Protein AF-A0A2G2A3N2-F1 (afdb_monomer_lite)

Sequence (290 aa):
MRPRIGQYKDGQEPGGLDLDARTGHLALGVRAFERTLEIAVDPEAGPTTSGISCMLSFAYLLEHGADDAGQVDWMPEPGEKSRAAGEILKRFKYGWVNVGVEEATAFVGGTRATRNAVVGFAFENRDTAKPELRDYVDGLLTEHWLDTAMDMYLKVFDRSFAHDLDREMYHDSTHPFQQMISYEAGKGFLRLAARLEYPDVDRDEIDRVNDAMLQLETKDWGGGYITPIIFSLNKPASLESLLAPEITVSFDLDGTGRDQAWPWVSPETAILVWDPEESGEITSGRQLFG

Foldseek 3Di:
DDDDPDDDPPPPDPPDPDLCRVLAVLLVLLVVLVVCLVVQADVPVGHDPVSLVSLLVNLVSLLVCLLVQLVHPDAPQLPDADPVLVVLQVVLVVCQVPHADVVNVVSCPQDPNSLSSHLVVLNVCLVVGDPRCNVVNSVSRSVNSLVSSLVSLLVSLVRFLVVLLPQLAAQDAPQRLCPGSNLSSLCSNLVSCVVSVRPPDDVVSNVVSVVSNVSSVPDCRDQHDLDWDKDFQPDDDDPVQQFDQVDWDFAQLSFPLGTDIGGGTDPRMDTAFADPPPPPDDRHNVRGHD

Radius of gyration: 26.92 Å; chains: 1; bounding box: 67×42×75 Å

Structure (mmCIF, N/CA/C/O backbone):
data_AF-A0A2G2A3N2-F1
#
_entry.id   AF-A0A2G2A3N2-F1
#
loop_
_atom_site.group_PDB
_atom_site.id
_atom_site.type_symbol
_atom_site.label_atom_id
_atom_site.label_alt_id
_atom_site.label_comp_id
_atom_site.label_asym_id
_atom_site.label_entity_id
_atom_site.label_seq_id
_atom_site.pdbx_PDB_ins_code
_atom_site.Cartn_x
_atom_site.Cartn_y
_atom_site.Cartn_z
_atom_site.occupancy
_atom_site.B_iso_or_equiv
_atom_site.auth_seq_id
_atom_site.auth_comp_id
_atom_site.auth_asym_id
_atom_site.auth_atom_id
_atom_site.pdbx_PDB_model_num
ATOM 1 N N . MET A 1 1 ? 27.755 26.247 6.401 1.00 43.16 1 MET A N 1
ATOM 2 C CA . MET A 1 1 ? 28.047 24.797 6.382 1.00 43.16 1 MET A CA 1
ATOM 3 C C . MET A 1 1 ? 26.804 24.066 6.859 1.00 43.16 1 MET A C 1
ATOM 5 O O . MET A 1 1 ? 26.426 24.268 8.003 1.00 43.16 1 MET A O 1
ATOM 9 N N . ARG A 1 2 ? 26.126 23.303 5.992 1.00 32.88 2 ARG A N 1
ATOM 10 C CA . ARG A 1 2 ? 25.064 22.380 6.427 1.00 32.88 2 ARG A CA 1
ATOM 11 C C . ARG A 1 2 ? 25.736 21.101 6.953 1.00 32.88 2 ARG A C 1
ATOM 13 O O . ARG A 1 2 ? 26.705 20.670 6.324 1.00 32.88 2 ARG A O 1
ATOM 20 N N . PRO A 1 3 ? 25.301 20.531 8.086 1.00 39.84 3 PRO A N 1
ATOM 21 C CA . PRO A 1 3 ? 25.886 19.300 8.602 1.00 39.84 3 PRO A CA 1
ATOM 22 C C . PRO A 1 3 ? 25.624 18.145 7.628 1.00 39.84 3 PRO A C 1
ATOM 24 O O . PRO A 1 3 ? 24.552 18.059 7.028 1.00 39.84 3 PRO A O 1
ATOM 27 N N . ARG A 1 4 ? 26.633 17.287 7.435 1.00 40.75 4 ARG A N 1
ATOM 28 C CA . ARG A 1 4 ? 26.511 16.063 6.637 1.00 40.75 4 ARG A CA 1
ATOM 29 C C . ARG A 1 4 ? 25.581 15.096 7.369 1.00 40.75 4 ARG A C 1
ATOM 31 O O . ARG A 1 4 ? 25.815 14.784 8.534 1.00 40.75 4 ARG A O 1
ATOM 38 N N . ILE A 1 5 ? 24.553 14.632 6.668 1.00 43.84 5 ILE A N 1
ATOM 39 C CA . ILE A 1 5 ? 23.729 13.490 7.068 1.00 43.84 5 ILE A CA 1
ATOM 40 C C . ILE A 1 5 ? 24.674 12.280 7.158 1.00 43.84 5 ILE A C 1
ATOM 42 O O . ILE A 1 5 ? 25.375 12.001 6.188 1.00 43.84 5 ILE A O 1
ATOM 46 N N . GLY A 1 6 ? 24.752 11.615 8.317 1.00 47.84 6 GLY A N 1
ATOM 47 C CA . GLY A 1 6 ? 25.472 10.337 8.446 1.00 47.84 6 GLY A CA 1
ATOM 48 C C . GLY A 1 6 ? 26.598 10.236 9.482 1.00 47.84 6 GLY A C 1
ATOM 49 O O . GLY A 1 6 ? 27.392 9.309 9.393 1.00 47.84 6 GLY A O 1
ATOM 50 N N . GLN A 1 7 ? 26.697 11.129 10.472 1.00 43.00 7 GLN A N 1
ATOM 51 C CA . GLN A 1 7 ? 27.545 10.881 11.652 1.00 43.00 7 GLN A CA 1
ATOM 52 C C . GLN A 1 7 ? 26.716 10.917 12.936 1.00 43.00 7 GLN A C 1
ATOM 54 O O . GLN A 1 7 ? 26.788 11.869 13.712 1.00 43.00 7 GLN A O 1
ATOM 59 N N . TYR A 1 8 ? 25.919 9.873 13.155 1.00 49.25 8 TYR A N 1
ATOM 60 C CA . TYR A 1 8 ? 25.445 9.556 14.500 1.00 49.25 8 TYR A CA 1
ATOM 61 C C . TYR A 1 8 ? 26.565 8.804 15.221 1.00 49.25 8 TYR A C 1
ATOM 63 O O . TYR A 1 8 ? 27.193 7.917 14.649 1.00 49.25 8 TYR A O 1
ATOM 71 N N . LYS A 1 9 ? 26.875 9.218 16.453 1.00 57.19 9 LYS A N 1
ATOM 72 C CA . LYS A 1 9 ? 27.797 8.477 17.317 1.00 57.19 9 LYS A CA 1
ATOM 73 C C . LYS A 1 9 ? 27.131 7.160 17.706 1.00 57.19 9 LYS A C 1
ATOM 75 O O . LYS A 1 9 ? 25.962 7.182 18.090 1.00 57.19 9 LYS A O 1
ATOM 80 N N . ASP A 1 10 ? 27.884 6.063 17.654 1.00 48.72 10 ASP A N 1
ATOM 81 C CA . ASP A 1 10 ? 27.454 4.759 18.166 1.00 48.72 10 ASP A CA 1
ATOM 82 C C . ASP A 1 10 ? 26.844 4.924 19.569 1.00 48.72 10 ASP A C 1
ATOM 84 O O . ASP A 1 10 ? 27.510 5.382 20.500 1.00 48.72 10 ASP A O 1
ATOM 88 N N . GLY A 1 11 ? 25.550 4.615 19.695 1.00 54.28 11 GLY A N 1
ATOM 89 C CA . GLY A 1 11 ? 24.802 4.669 20.956 1.00 54.28 11 GLY A CA 1
ATOM 90 C C . GLY A 1 11 ? 23.902 5.892 21.175 1.00 54.28 11 GLY A C 1
ATOM 91 O O . GLY A 1 11 ? 23.201 5.926 22.183 1.00 54.28 11 GLY A O 1
ATOM 92 N N . GLN A 1 12 ? 23.858 6.874 20.268 1.00 47.09 12 GLN A N 1
ATOM 93 C CA . GLN A 1 12 ? 22.713 7.791 20.206 1.00 47.09 12 GLN A CA 1
ATOM 94 C C . GLN A 1 12 ? 21.698 7.217 19.228 1.00 47.09 12 GLN A C 1
ATOM 96 O O . GLN A 1 12 ? 21.880 7.342 18.016 1.00 47.09 12 GLN A O 1
ATOM 101 N N . GLU A 1 13 ? 20.626 6.614 19.752 1.00 52.31 13 GLU A N 1
ATOM 102 C CA . GLU A 1 13 ? 19.429 6.416 18.940 1.00 52.31 13 GLU A CA 1
ATOM 103 C C . GLU A 1 13 ? 19.084 7.767 18.296 1.00 52.31 13 GLU A C 1
ATOM 105 O O . GLU A 1 13 ? 19.114 8.793 18.993 1.00 52.31 13 GLU A O 1
ATOM 110 N N . PRO A 1 14 ? 18.874 7.814 16.968 1.00 55.78 14 PRO A N 1
ATOM 111 C CA . PRO A 1 14 ? 18.518 9.047 16.282 1.00 55.78 14 PRO A CA 1
ATOM 112 C C . PRO A 1 14 ? 17.310 9.609 17.014 1.00 55.78 14 PRO A C 1
ATOM 114 O O . PRO A 1 14 ? 16.283 8.944 17.021 1.00 55.78 14 PRO A O 1
ATOM 117 N N . GLY A 1 15 ? 17.491 10.749 17.698 1.00 61.19 15 GLY A N 1
ATOM 118 C CA . GLY A 1 15 ? 16.576 11.236 18.731 1.00 61.19 15 GLY A CA 1
ATOM 119 C C . GLY A 1 15 ? 15.132 11.067 18.296 1.00 61.19 15 GLY A C 1
ATOM 120 O O . GLY A 1 15 ? 14.652 11.845 17.469 1.00 61.19 15 GLY A O 1
ATOM 121 N N . GLY A 1 16 ? 14.503 9.996 18.790 1.00 68.69 16 GLY A N 1
ATOM 122 C CA . GLY A 1 16 ? 13.147 9.647 18.419 1.00 68.69 16 GLY A CA 1
ATOM 123 C C . GLY A 1 16 ? 12.268 10.836 18.750 1.00 68.69 16 GLY A C 1
ATOM 124 O O . GLY A 1 16 ? 12.488 11.509 19.762 1.00 68.69 16 GLY A O 1
ATOM 125 N N . LEU A 1 17 ? 11.310 11.136 17.876 1.00 75.81 17 LEU A N 1
ATOM 126 C CA . LEU A 1 17 ? 10.247 12.048 18.267 1.00 75.81 17 LEU A CA 1
ATOM 127 C C . LEU A 1 17 ? 9.656 11.532 19.579 1.00 75.81 17 LEU A C 1
ATOM 129 O O . LEU A 1 17 ? 9.446 10.327 19.729 1.00 75.81 17 LEU A O 1
ATOM 133 N N . ASP A 1 18 ? 9.419 12.452 20.510 1.00 90.38 18 ASP A N 1
ATOM 134 C CA . ASP A 1 18 ? 8.650 12.149 21.709 1.00 90.38 18 ASP A CA 1
ATOM 135 C C . ASP A 1 18 ? 7.325 11.483 21.308 1.00 90.38 18 ASP A C 1
ATOM 137 O O . ASP A 1 18 ? 6.764 11.789 20.249 1.00 90.38 18 ASP A O 1
ATOM 141 N N . LEU A 1 19 ? 6.852 10.550 22.128 1.00 86.19 19 LEU A N 1
ATOM 142 C CA . LEU A 1 19 ? 5.692 9.711 21.833 1.00 86.19 19 LEU A CA 1
ATOM 143 C C . LEU A 1 19 ? 4.457 10.559 21.503 1.00 86.19 19 LEU A C 1
ATOM 145 O O . LEU A 1 19 ? 3.761 10.292 20.523 1.00 86.19 19 LEU A O 1
ATOM 149 N N . ASP A 1 20 ? 4.266 11.647 22.250 1.00 90.00 20 ASP A N 1
ATOM 150 C CA . ASP A 1 20 ? 3.202 12.633 22.046 1.00 90.00 20 ASP A CA 1
ATOM 151 C C . ASP A 1 20 ? 3.315 13.328 20.679 1.00 90.00 20 ASP A C 1
ATOM 153 O O . ASP A 1 20 ? 2.323 13.545 19.981 1.00 90.00 20 ASP A O 1
ATOM 157 N N . ALA A 1 21 ? 4.537 13.654 20.247 1.00 90.12 21 ALA A N 1
ATOM 158 C CA . ALA A 1 21 ? 4.769 14.264 18.941 1.00 90.12 21 ALA A CA 1
ATOM 159 C C . ALA A 1 21 ? 4.529 13.263 17.800 1.00 90.12 21 ALA A C 1
ATOM 161 O O . ALA A 1 21 ? 3.961 13.628 16.769 1.00 90.12 21 ALA A O 1
ATOM 162 N N . ARG A 1 22 ? 4.936 11.998 17.974 1.00 92.12 22 ARG A N 1
ATOM 163 C CA . ARG A 1 22 ? 4.716 10.929 16.988 1.00 92.12 22 ARG A CA 1
ATOM 164 C C . ARG A 1 22 ? 3.225 10.650 16.795 1.00 92.12 22 ARG A C 1
ATOM 166 O O . ARG A 1 22 ? 2.740 10.709 15.666 1.00 92.12 22 ARG A O 1
ATOM 173 N N . THR A 1 23 ? 2.504 10.399 17.883 1.00 92.31 23 THR A N 1
ATOM 174 C CA . THR A 1 23 ? 1.065 10.086 17.868 1.00 92.31 23 THR A CA 1
ATOM 175 C C . THR A 1 23 ? 0.227 11.283 17.416 1.00 92.31 23 THR A C 1
ATOM 177 O O . THR A 1 23 ? -0.700 11.112 16.627 1.00 92.31 23 THR A O 1
ATOM 180 N N . GLY A 1 24 ? 0.610 12.509 17.795 1.00 92.38 24 GLY A N 1
ATOM 181 C CA . GLY A 1 24 ? -0.019 13.738 17.305 1.00 92.38 24 GLY A CA 1
ATOM 182 C C . GLY A 1 24 ? 0.147 13.951 15.794 1.00 92.38 24 GLY A C 1
ATOM 183 O O . GLY A 1 24 ? -0.807 14.326 15.109 1.00 92.38 24 GLY A O 1
ATOM 184 N N . HIS A 1 25 ? 1.332 13.672 15.237 1.00 92.75 25 HIS A N 1
ATOM 185 C CA . HIS A 1 25 ? 1.535 13.706 13.783 1.00 92.75 25 HIS A CA 1
ATOM 186 C C . HIS A 1 25 ? 0.761 12.601 13.063 1.00 92.75 25 HIS A C 1
ATOM 188 O O . HIS A 1 25 ? 0.194 12.856 11.999 1.00 92.75 25 HIS A O 1
ATOM 194 N N . LEU A 1 26 ? 0.708 11.399 13.641 1.00 94.12 26 LEU A N 1
ATOM 195 C CA . LEU A 1 26 ? -0.055 10.284 13.092 1.00 94.12 26 LEU A CA 1
ATOM 196 C C . LEU A 1 26 ? -1.555 10.614 13.036 1.00 94.12 26 LEU A C 1
ATOM 198 O O . LEU A 1 26 ? -2.166 10.464 11.979 1.00 94.12 26 LEU A O 1
ATOM 202 N N . ALA A 1 27 ? -2.122 11.168 14.113 1.00 93.12 27 ALA A N 1
ATOM 203 C CA . ALA A 1 27 ? -3.514 11.619 14.162 1.00 93.12 27 ALA A CA 1
ATOM 204 C C . ALA A 1 27 ? -3.836 12.644 13.068 1.00 93.12 27 ALA A C 1
ATOM 206 O O . ALA A 1 27 ? -4.835 12.526 12.353 1.00 93.12 27 ALA A O 1
ATOM 207 N N . LEU A 1 28 ? -2.973 13.656 12.925 1.00 94.50 28 LEU A N 1
ATOM 208 C CA . LEU A 1 28 ? -3.122 14.685 11.902 1.00 94.50 28 LEU A CA 1
ATOM 209 C C . LEU A 1 28 ? -3.045 14.085 10.494 1.00 94.50 28 LEU A C 1
ATOM 211 O O . LEU A 1 28 ? -3.838 14.463 9.633 1.00 94.50 28 LEU A O 1
ATOM 215 N N . GLY A 1 29 ? -2.119 13.147 10.274 1.00 94.75 29 GLY A N 1
ATOM 216 C CA . GLY A 1 29 ? -1.972 12.423 9.016 1.00 94.75 29 GLY A CA 1
ATOM 217 C C . GLY A 1 29 ? -3.242 11.662 8.646 1.00 94.75 29 GLY A C 1
ATOM 218 O O . GLY A 1 29 ? -3.771 11.867 7.556 1.00 94.75 29 GLY A O 1
ATOM 219 N N . VAL A 1 30 ? -3.774 10.852 9.568 1.00 94.12 30 VAL A N 1
ATOM 220 C CA . VAL A 1 30 ? -4.998 10.064 9.342 1.00 94.12 30 VAL A CA 1
ATOM 221 C C . VAL A 1 30 ? -6.173 10.982 8.992 1.00 94.12 30 VAL A C 1
ATOM 223 O O . VAL A 1 30 ? -6.782 10.803 7.939 1.00 94.12 30 VAL A O 1
ATOM 226 N N . ARG A 1 31 ? -6.417 12.037 9.786 1.00 93.12 31 ARG A N 1
ATOM 227 C CA . ARG A 1 31 ? -7.481 13.028 9.516 1.00 93.12 31 ARG A CA 1
ATOM 228 C C . ARG A 1 31 ? -7.325 13.701 8.151 1.00 93.12 31 ARG A C 1
ATOM 230 O O . ARG A 1 31 ? -8.305 13.906 7.436 1.00 93.12 31 ARG A O 1
ATOM 237 N N . ALA A 1 32 ? -6.100 14.084 7.793 1.00 93.44 32 ALA A N 1
ATOM 238 C CA . ALA A 1 32 ? -5.826 14.756 6.529 1.00 93.44 32 ALA A CA 1
ATOM 239 C C . ALA A 1 32 ? -6.086 13.834 5.329 1.00 93.44 32 ALA A C 1
ATOM 241 O O . ALA A 1 32 ? -6.668 14.280 4.336 1.00 93.44 32 ALA A O 1
ATOM 242 N N . PHE A 1 33 ? -5.698 12.559 5.419 1.00 94.06 33 PHE A N 1
ATOM 243 C CA . PHE A 1 33 ? -5.972 11.583 4.369 1.00 94.06 33 PHE A CA 1
ATOM 244 C C . PHE A 1 33 ? -7.460 11.281 4.244 1.00 94.06 33 PHE A C 1
ATOM 246 O O . PHE A 1 33 ? -7.964 11.360 3.129 1.00 94.06 33 PHE A O 1
ATOM 253 N N . GLU A 1 34 ? -8.184 11.037 5.338 1.00 91.69 34 GLU A N 1
ATOM 254 C CA . GLU A 1 34 ? -9.638 10.816 5.282 1.00 91.69 34 GLU A CA 1
ATOM 255 C C . GLU A 1 34 ? -10.351 11.986 4.608 1.00 91.69 34 GLU A C 1
ATOM 257 O O . GLU A 1 34 ? -11.080 11.798 3.634 1.00 91.69 34 GLU A O 1
ATOM 262 N N . ARG A 1 35 ? -10.038 13.219 5.023 1.00 91.94 35 ARG A N 1
ATOM 263 C CA . ARG A 1 35 ? -10.615 14.413 4.401 1.00 91.94 35 ARG A CA 1
ATOM 264 C C . ARG A 1 35 ? -10.236 14.549 2.927 1.00 91.94 35 ARG A C 1
ATOM 266 O O . ARG A 1 35 ? -11.039 15.015 2.121 1.00 91.94 35 ARG A O 1
ATOM 273 N N . THR A 1 36 ? -9.015 14.168 2.562 1.00 91.25 36 THR A N 1
ATOM 274 C CA . THR A 1 36 ? -8.583 14.158 1.160 1.00 91.25 36 THR A CA 1
ATOM 275 C C . THR A 1 36 ? -9.368 13.125 0.362 1.00 91.25 36 THR A C 1
ATOM 277 O O . THR A 1 36 ? -9.792 13.433 -0.744 1.00 91.25 36 THR A O 1
ATOM 280 N N . LEU A 1 37 ? -9.617 11.936 0.914 1.00 89.94 37 LEU A N 1
ATOM 281 C CA . LEU A 1 37 ? -10.404 10.891 0.262 1.00 89.94 37 LEU A CA 1
ATOM 282 C C . LEU A 1 37 ? -11.870 11.294 0.088 1.00 89.94 37 LEU A C 1
ATOM 284 O O . LEU A 1 37 ? -12.421 11.064 -0.983 1.00 89.94 37 LEU A O 1
ATOM 288 N N . GLU A 1 38 ? -12.468 11.970 1.071 1.00 87.88 38 GLU A N 1
ATOM 289 C CA . GLU A 1 38 ? -13.817 12.546 0.949 1.00 87.88 38 GLU A CA 1
ATOM 290 C C . GLU A 1 38 ? -13.936 13.545 -0.212 1.00 87.88 38 GLU A C 1
ATOM 292 O O . GLU A 1 38 ? -14.990 13.654 -0.832 1.00 87.88 38 GLU A O 1
ATOM 297 N N . ILE A 1 39 ? -12.871 14.303 -0.490 1.00 86.81 39 ILE A N 1
ATOM 298 C CA . ILE A 1 39 ? -12.860 15.336 -1.536 1.00 86.81 39 ILE A CA 1
ATOM 299 C C . ILE A 1 39 ? -12.456 14.751 -2.896 1.00 86.81 39 ILE A C 1
ATOM 301 O O . ILE A 1 39 ? -13.001 15.146 -3.924 1.00 86.81 39 ILE A O 1
ATOM 305 N N . ALA A 1 40 ? -11.463 13.862 -2.917 1.00 83.44 40 ALA A N 1
ATOM 306 C CA . ALA A 1 40 ? -10.811 13.379 -4.133 1.00 83.44 40 ALA A CA 1
ATOM 307 C C . ALA A 1 40 ? -11.510 12.170 -4.765 1.00 83.44 40 ALA A C 1
ATOM 309 O O . ALA A 1 40 ? -11.281 11.882 -5.942 1.00 83.44 40 ALA A O 1
ATOM 310 N N . VAL A 1 41 ? -12.327 11.443 -4.000 1.00 78.19 41 VAL A N 1
ATOM 311 C CA . VAL A 1 41 ? -13.124 10.329 -4.512 1.00 78.19 41 VAL A CA 1
ATOM 312 C C . VAL A 1 41 ? -14.502 10.866 -4.881 1.00 78.19 41 VAL A C 1
ATOM 314 O O . VAL A 1 41 ? -15.444 10.791 -4.098 1.00 78.19 41 VAL A O 1
ATOM 317 N N . ASP A 1 42 ? -14.608 11.420 -6.088 1.00 76.69 42 ASP A N 1
ATOM 318 C CA . ASP A 1 42 ? -15.906 11.712 -6.689 1.00 76.69 42 ASP A CA 1
ATOM 319 C C . ASP A 1 42 ? -16.637 10.376 -6.943 1.00 76.69 42 ASP A C 1
ATOM 321 O O . ASP A 1 42 ? -16.113 9.518 -7.669 1.00 76.69 42 ASP A O 1
ATOM 325 N N . PRO A 1 43 ? -17.817 10.151 -6.336 1.00 70.12 43 PRO A N 1
ATOM 326 C CA . PRO A 1 43 ? -18.565 8.914 -6.520 1.00 70.12 43 PRO A CA 1
ATOM 327 C C . PRO A 1 43 ? -19.068 8.720 -7.959 1.00 70.12 43 PRO A C 1
ATOM 329 O O . PRO A 1 43 ? -19.316 7.579 -8.345 1.00 70.12 43 PRO A O 1
ATOM 332 N N . GLU A 1 44 ? -19.203 9.787 -8.754 1.00 75.94 44 GLU A N 1
ATOM 333 C CA . GLU A 1 44 ? -19.687 9.723 -10.138 1.00 75.94 44 GLU A CA 1
ATOM 334 C C . GLU A 1 44 ? -18.553 9.721 -11.170 1.00 75.94 44 GLU A C 1
ATOM 336 O O . GLU A 1 44 ? -18.628 8.990 -12.157 1.00 75.94 44 GLU A O 1
ATOM 341 N N . ALA A 1 45 ? -17.490 10.505 -10.955 1.00 72.81 45 ALA A N 1
ATOM 342 C CA . ALA A 1 45 ? -16.378 10.603 -11.911 1.00 72.81 45 ALA A CA 1
ATOM 343 C C . ALA A 1 45 ? -15.340 9.474 -11.778 1.00 72.81 45 ALA A C 1
ATOM 345 O O . ALA A 1 45 ? -14.461 9.333 -12.632 1.00 72.81 45 ALA A O 1
ATOM 346 N N . GLY A 1 46 ? -15.441 8.664 -10.722 1.00 70.12 46 GLY A N 1
ATOM 347 C CA . GLY A 1 46 ? -14.432 7.673 -10.384 1.00 70.12 46 GLY A CA 1
ATOM 348 C C . GLY A 1 46 ? -13.148 8.315 -9.836 1.00 70.12 46 GLY A C 1
ATOM 349 O O . GLY A 1 46 ? -12.966 9.534 -9.851 1.00 70.12 46 GLY A O 1
ATOM 350 N N . PRO A 1 47 ? -12.235 7.503 -9.290 1.00 71.31 47 PRO A N 1
ATOM 351 C CA . PRO A 1 47 ? -11.016 8.016 -8.688 1.00 71.31 47 PRO A CA 1
ATOM 352 C C . PRO A 1 47 ? -10.033 8.505 -9.758 1.00 71.31 47 PRO A C 1
ATOM 354 O O . PRO A 1 47 ? -9.662 7.772 -10.672 1.00 71.31 47 PRO A O 1
ATOM 357 N N . THR A 1 48 ? -9.550 9.736 -9.604 1.00 86.06 48 THR A N 1
ATOM 358 C CA . THR A 1 48 ? -8.383 10.225 -10.355 1.00 86.06 48 THR A CA 1
ATOM 359 C C . THR A 1 48 ? -7.124 9.456 -9.940 1.00 86.06 48 THR A C 1
ATOM 361 O O . THR A 1 48 ? -7.059 8.948 -8.819 1.00 86.06 48 THR A O 1
ATOM 364 N N . THR A 1 49 ? -6.079 9.424 -10.777 1.00 86.69 49 THR A N 1
ATOM 365 C CA . THR A 1 49 ? -4.773 8.838 -10.402 1.00 86.69 49 THR A CA 1
ATOM 366 C C . THR A 1 49 ? -4.271 9.394 -9.065 1.00 86.69 49 THR A C 1
ATOM 368 O O . THR A 1 49 ? -3.815 8.635 -8.216 1.00 86.69 49 THR A O 1
ATOM 371 N N . SER A 1 50 ? -4.443 10.701 -8.829 1.00 87.94 50 SER A N 1
ATOM 372 C CA . SER A 1 50 ? -4.113 11.342 -7.551 1.00 87.94 50 SER A CA 1
ATOM 373 C C . SER A 1 50 ? -4.934 10.787 -6.384 1.00 87.94 50 SER A C 1
ATOM 375 O O . SER A 1 50 ? -4.371 10.511 -5.329 1.00 87.94 50 SER A O 1
ATOM 377 N N . GLY A 1 51 ? -6.239 10.569 -6.571 1.00 91.56 51 GLY A N 1
ATOM 378 C CA . GLY A 1 51 ? -7.098 9.943 -5.564 1.00 91.56 51 GLY A CA 1
ATOM 379 C C . GLY A 1 51 ? -6.650 8.522 -5.213 1.00 91.56 51 GLY A C 1
ATOM 380 O O . GLY A 1 51 ? -6.585 8.177 -4.035 1.00 91.56 51 GLY A O 1
ATOM 381 N N . ILE A 1 52 ? -6.262 7.722 -6.212 1.00 93.38 52 ILE A N 1
ATOM 382 C CA . ILE A 1 52 ? -5.743 6.365 -5.989 1.00 93.38 52 ILE A CA 1
ATOM 383 C C . ILE A 1 52 ? -4.416 6.408 -5.208 1.00 93.38 52 ILE A C 1
ATOM 385 O O . ILE A 1 52 ? -4.259 5.677 -4.231 1.00 93.38 52 ILE A O 1
ATOM 389 N N . SER A 1 53 ? -3.482 7.297 -5.564 1.00 93.38 53 SER A N 1
ATOM 390 C CA . SER A 1 53 ? -2.224 7.464 -4.817 1.00 93.38 53 SER A CA 1
ATOM 391 C C . SER A 1 53 ? -2.448 7.925 -3.371 1.00 93.38 53 SER A C 1
ATOM 393 O O . SER A 1 53 ? -1.743 7.476 -2.464 1.00 93.38 53 SER A O 1
ATOM 395 N N . CYS A 1 54 ? -3.444 8.783 -3.121 1.00 94.44 54 CYS A N 1
ATOM 396 C CA . CYS A 1 54 ? -3.833 9.167 -1.763 1.00 94.44 54 CYS A CA 1
ATOM 397 C C . CYS A 1 54 ? -4.373 7.974 -0.964 1.00 94.44 54 CYS A C 1
ATOM 399 O O . CYS A 1 54 ? -4.004 7.821 0.197 1.00 94.44 54 CYS A O 1
ATOM 401 N N . MET A 1 55 ? -5.192 7.109 -1.573 1.00 95.06 55 MET A N 1
ATOM 402 C CA . MET A 1 55 ? -5.681 5.885 -0.923 1.00 95.06 55 MET A CA 1
ATOM 403 C C . MET A 1 55 ? -4.535 4.932 -0.571 1.00 95.06 55 MET A C 1
ATOM 405 O O . MET A 1 55 ? -4.508 4.401 0.536 1.00 95.06 55 MET A O 1
ATOM 409 N N . LEU A 1 56 ? -3.568 4.754 -1.478 1.00 96.31 56 LEU A N 1
ATOM 410 C CA . LEU A 1 56 ? -2.388 3.922 -1.231 1.00 96.31 56 LEU A CA 1
ATOM 411 C C . LEU A 1 56 ? -1.554 4.463 -0.062 1.00 96.31 56 LEU A C 1
ATOM 413 O O . LEU A 1 56 ? -1.184 3.721 0.845 1.00 96.31 56 LEU A O 1
ATOM 417 N N . SER A 1 57 ? -1.319 5.776 -0.055 1.00 96.12 57 SER A N 1
ATOM 418 C CA . SER A 1 57 ? -0.594 6.458 1.023 1.00 96.12 57 SER A CA 1
ATOM 419 C C . SER A 1 57 ? -1.318 6.328 2.364 1.00 96.12 57 SER A C 1
ATOM 421 O O . SER A 1 57 ? -0.682 6.146 3.400 1.00 96.12 57 SER A O 1
ATOM 423 N N . PHE A 1 58 ? -2.652 6.388 2.347 1.00 96.69 58 PHE A N 1
ATOM 424 C CA . PHE A 1 58 ? -3.467 6.194 3.538 1.00 96.69 58 PHE A CA 1
ATOM 425 C C . PHE A 1 58 ? -3.378 4.759 4.068 1.00 96.69 58 PHE A C 1
ATOM 427 O O . PHE A 1 58 ? -3.162 4.573 5.262 1.00 96.69 58 PHE A O 1
ATOM 434 N N . ALA A 1 59 ? -3.455 3.754 3.189 1.00 97.06 59 ALA A N 1
ATOM 435 C CA . ALA A 1 59 ? -3.258 2.352 3.560 1.00 97.06 59 ALA A CA 1
ATOM 436 C C . ALA A 1 59 ? -1.890 2.134 4.226 1.00 97.06 59 ALA A C 1
ATOM 438 O O . ALA A 1 59 ? -1.812 1.544 5.302 1.00 97.06 59 ALA A O 1
ATOM 439 N N . TYR A 1 60 ? -0.830 2.696 3.635 1.00 97.31 60 TYR A N 1
ATOM 440 C CA . TYR A 1 60 ? 0.525 2.625 4.182 1.00 97.31 60 TYR A CA 1
ATOM 441 C C . TYR A 1 60 ? 0.628 3.284 5.563 1.00 97.31 60 TYR A C 1
ATOM 443 O O . TYR A 1 60 ? 1.227 2.709 6.473 1.00 97.31 60 TYR A O 1
ATOM 451 N N . LEU A 1 61 ? 0.033 4.472 5.732 1.00 97.00 61 LEU A N 1
ATOM 452 C CA . LEU A 1 61 ? 0.011 5.183 7.011 1.00 97.00 61 LEU A CA 1
ATOM 453 C C . LEU A 1 61 ? -0.683 4.359 8.102 1.00 97.00 61 LEU A C 1
ATOM 455 O O . LEU A 1 61 ? -0.165 4.272 9.212 1.00 97.00 61 LEU A O 1
ATOM 459 N N . LEU A 1 62 ? -1.829 3.753 7.785 1.00 96.69 62 LEU A N 1
ATOM 460 C CA . LEU A 1 62 ? -2.572 2.913 8.723 1.00 96.69 62 LEU A CA 1
ATOM 461 C C . LEU A 1 62 ? -1.793 1.647 9.089 1.00 96.69 62 LEU A C 1
ATOM 463 O O . LEU A 1 62 ? -1.699 1.325 10.267 1.00 96.69 62 LEU A O 1
ATOM 467 N N . GLU A 1 63 ? -1.192 0.958 8.113 1.00 96.88 63 GLU A N 1
ATOM 468 C CA . GLU A 1 63 ? -0.384 -0.240 8.373 1.00 96.88 63 GLU A CA 1
ATOM 469 C C . GLU A 1 63 ? 0.799 0.063 9.301 1.00 96.88 63 GLU A C 1
ATOM 471 O O . GLU A 1 63 ? 1.006 -0.638 10.289 1.00 96.88 63 GLU A O 1
ATOM 476 N N . HIS A 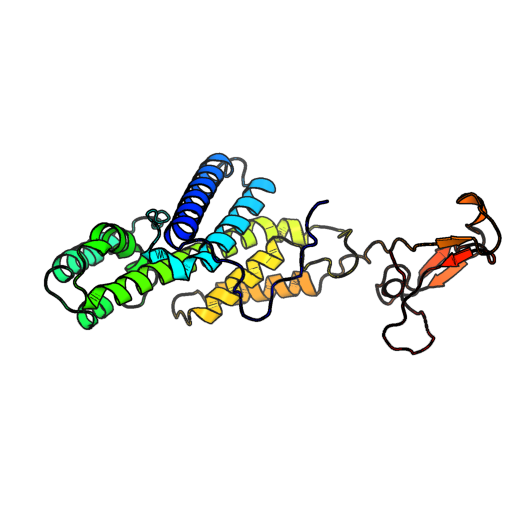1 64 ? 1.563 1.117 9.005 1.00 96.25 64 HIS A N 1
ATOM 477 C CA . HIS A 1 64 ? 2.783 1.442 9.750 1.00 96.25 64 HIS A CA 1
ATOM 478 C C . HIS A 1 64 ? 2.507 2.186 11.062 1.00 96.25 64 HIS A C 1
ATOM 480 O O . HIS A 1 64 ? 3.369 2.216 11.936 1.00 96.25 64 HIS A O 1
ATOM 486 N N . GLY A 1 65 ? 1.324 2.787 11.204 1.00 96.25 65 GLY A N 1
ATOM 487 C CA . GLY A 1 65 ? 0.861 3.427 12.434 1.00 96.25 65 GLY A CA 1
ATOM 488 C C . GLY A 1 65 ? 0.051 2.511 13.356 1.00 96.25 65 GLY A C 1
ATOM 489 O O . GLY A 1 65 ? -0.307 2.937 14.449 1.00 96.25 65 GLY A O 1
ATOM 490 N N . ALA A 1 66 ? -0.249 1.273 12.946 1.00 96.25 66 ALA A N 1
ATOM 491 C CA . ALA A 1 66 ? -1.163 0.387 13.671 1.00 96.25 66 ALA A CA 1
ATOM 492 C C . ALA A 1 66 ? -0.707 0.061 15.105 1.00 96.25 66 ALA A C 1
ATOM 494 O O . ALA A 1 66 ? -1.542 -0.045 16.003 1.00 96.25 66 ALA A O 1
ATOM 495 N N . ASP A 1 67 ? 0.602 -0.053 15.343 1.00 95.75 67 ASP A N 1
ATOM 496 C CA . ASP A 1 67 ? 1.149 -0.327 16.681 1.00 95.75 67 ASP A CA 1
ATOM 497 C C . ASP A 1 67 ? 0.954 0.863 17.648 1.00 95.75 67 ASP A C 1
ATOM 499 O O . ASP A 1 67 ? 0.986 0.696 18.865 1.00 95.75 67 ASP A O 1
ATOM 503 N N . ASP A 1 68 ? 0.697 2.062 17.114 1.00 96.00 68 ASP A N 1
ATOM 504 C CA . ASP A 1 68 ? 0.406 3.274 17.884 1.00 96.00 68 ASP A CA 1
ATOM 505 C C . ASP A 1 68 ? -1.095 3.579 17.991 1.00 96.00 68 ASP A C 1
ATOM 507 O O . ASP A 1 68 ? -1.468 4.537 18.667 1.00 96.00 68 ASP A O 1
ATOM 511 N N . ALA A 1 69 ? -1.970 2.783 17.367 1.00 95.50 69 ALA A N 1
ATOM 512 C CA . ALA A 1 69 ? -3.399 3.082 17.223 1.00 95.50 69 ALA A CA 1
ATOM 513 C C . ALA A 1 69 ? -4.113 3.390 18.556 1.00 95.50 69 ALA A C 1
ATOM 515 O O . ALA A 1 69 ? -4.953 4.289 18.607 1.00 95.50 69 ALA A O 1
ATOM 516 N N . GLY A 1 70 ? -3.753 2.697 19.645 1.00 93.81 70 GLY A N 1
ATOM 517 C CA . GLY A 1 70 ? -4.301 2.933 20.991 1.00 93.81 70 GLY A CA 1
ATOM 518 C C . GLY A 1 70 ? -3.983 4.309 21.586 1.00 93.81 70 GLY A C 1
ATOM 519 O O . GLY A 1 70 ? -4.717 4.824 22.434 1.00 93.81 70 GLY A O 1
ATOM 520 N N . GLN A 1 71 ? -2.917 4.939 21.098 1.00 93.88 71 GLN A N 1
ATOM 521 C CA . GLN A 1 71 ? -2.374 6.192 21.618 1.00 93.88 71 GLN A CA 1
ATOM 522 C C . GLN A 1 71 ? -2.779 7.410 20.778 1.00 93.88 71 GLN A C 1
ATOM 524 O O . GLN A 1 71 ? -2.587 8.549 21.198 1.00 93.88 71 GLN A O 1
ATOM 529 N N . VAL A 1 72 ? -3.355 7.192 19.596 1.00 93.38 72 VAL A N 1
ATOM 530 C CA . VAL A 1 72 ? -3.821 8.261 18.709 1.00 93.38 72 VAL A CA 1
ATOM 531 C C . VAL A 1 72 ? -5.160 8.802 19.228 1.00 93.38 72 VAL A C 1
ATOM 533 O O . VAL A 1 72 ? -6.049 8.056 19.633 1.00 93.38 72 VAL A O 1
ATOM 536 N N . ASP A 1 73 ? -5.344 10.124 19.220 1.00 91.56 73 ASP A N 1
ATOM 537 C CA . ASP A 1 73 ? -6.594 10.792 19.632 1.00 91.56 73 ASP A CA 1
ATOM 538 C C . ASP A 1 73 ? -7.676 10.781 18.532 1.00 91.56 73 ASP A C 1
ATOM 540 O O . ASP A 1 73 ? -8.700 11.463 18.618 1.00 91.56 73 ASP A O 1
ATOM 544 N N . TRP A 1 74 ? -7.448 10.008 17.477 1.00 90.19 74 TRP A N 1
ATOM 545 C CA . TRP A 1 74 ? -8.303 9.872 16.316 1.00 90.19 74 TRP A CA 1
ATOM 546 C C . TRP A 1 74 ? -8.347 8.416 15.869 1.00 90.19 74 TRP A C 1
ATOM 548 O O . TRP A 1 74 ? -7.325 7.732 15.863 1.00 90.19 74 TRP A O 1
ATOM 558 N N . MET A 1 75 ? -9.525 7.967 15.452 1.00 90.31 75 MET A N 1
ATOM 559 C CA . MET A 1 75 ? -9.738 6.635 14.910 1.00 90.31 75 MET A CA 1
ATOM 560 C C . MET A 1 75 ? -10.426 6.779 13.553 1.00 90.31 75 MET A C 1
ATOM 562 O O . MET A 1 75 ? -11.386 7.552 13.475 1.00 90.31 75 MET A O 1
ATOM 566 N N . PRO A 1 76 ? -9.972 6.048 12.520 1.00 83.88 76 PRO A N 1
ATOM 567 C CA . PRO A 1 76 ? -10.687 5.985 11.257 1.00 83.88 76 PRO A CA 1
ATOM 568 C C . PRO A 1 76 ? -12.144 5.571 11.459 1.00 83.88 76 PRO A C 1
ATOM 570 O O . PRO A 1 76 ? -12.454 4.821 12.392 1.00 83.88 76 PRO A O 1
ATOM 573 N N . GLU A 1 77 ? -13.049 6.047 10.604 1.00 83.56 77 GLU A N 1
ATOM 574 C CA . GLU A 1 77 ? -14.452 5.660 10.745 1.00 83.56 77 GLU A CA 1
ATOM 575 C C . GLU A 1 77 ? -14.607 4.133 10.611 1.00 83.56 77 GLU A C 1
ATOM 577 O O . GLU A 1 77 ? -14.197 3.551 9.599 1.00 83.56 77 GLU A O 1
ATOM 582 N N . PRO A 1 78 ? -15.236 3.454 11.591 1.00 75.44 78 PRO A N 1
ATOM 583 C CA . PRO A 1 78 ? -15.582 2.058 11.415 1.00 75.44 78 PRO A CA 1
ATOM 584 C C . PRO A 1 78 ? -16.568 1.984 10.249 1.00 75.44 78 PRO A C 1
ATOM 586 O O . PRO A 1 78 ? -17.569 2.704 10.242 1.00 75.44 78 PRO A O 1
ATOM 589 N N . GLY A 1 79 ? -16.259 1.142 9.256 1.00 68.38 79 GLY A N 1
ATOM 590 C CA . GLY A 1 79 ? -17.060 0.985 8.039 1.00 68.38 79 GLY A CA 1
ATOM 591 C C . GLY A 1 79 ? -18.545 0.686 8.301 1.00 68.38 79 GLY A C 1
ATOM 592 O O . GLY A 1 79 ? -18.974 0.514 9.442 1.00 68.38 79 GLY A O 1
ATOM 593 N N . GLU A 1 80 ? -19.346 0.629 7.231 1.00 65.00 80 GLU A N 1
ATOM 594 C CA . GLU A 1 80 ? -20.818 0.580 7.286 1.00 65.00 80 GLU A CA 1
ATOM 595 C C . GLU A 1 80 ? -21.405 -0.204 8.477 1.00 65.00 80 GLU A C 1
ATOM 597 O O . GLU A 1 80 ? -21.164 -1.398 8.682 1.00 65.00 80 GLU A O 1
ATOM 602 N N . LYS A 1 81 ? -22.239 0.488 9.264 1.00 58.34 81 LYS A N 1
ATOM 603 C CA . LYS A 1 81 ? -22.885 -0.071 10.455 1.00 58.34 81 LYS A CA 1
ATOM 604 C C . LYS A 1 81 ? -23.890 -1.149 10.052 1.00 58.34 81 LYS A C 1
ATOM 606 O O . LYS A 1 81 ? -25.017 -0.847 9.661 1.00 58.34 81 LYS A O 1
ATOM 611 N N . SER A 1 82 ? -23.522 -2.417 10.210 1.00 59.47 82 SER A N 1
ATOM 612 C CA . SER A 1 82 ? -24.463 -3.523 10.020 1.00 59.47 82 SER A CA 1
ATOM 613 C C . SER A 1 82 ? -25.481 -3.594 11.168 1.00 59.47 82 SER A C 1
ATOM 615 O O . SER A 1 82 ? -25.198 -3.252 12.315 1.00 59.47 82 SER A O 1
ATOM 617 N N . ARG A 1 83 ? -26.691 -4.100 10.907 1.00 62.94 83 ARG A N 1
ATOM 618 C CA . ARG A 1 83 ? -27.699 -4.320 11.964 1.00 62.94 83 ARG A CA 1
ATOM 619 C C . ARG A 1 83 ? -27.227 -5.325 13.027 1.00 62.94 83 ARG A C 1
ATOM 621 O O . ARG A 1 83 ? -27.595 -5.190 14.192 1.00 62.94 83 ARG A O 1
ATOM 628 N N . ALA A 1 84 ? -26.399 -6.299 12.640 1.00 65.44 84 ALA A N 1
ATOM 629 C CA . ALA A 1 84 ? -25.780 -7.256 13.558 1.00 65.44 84 ALA A CA 1
ATOM 630 C C . ALA A 1 84 ? -24.834 -6.562 14.556 1.00 65.44 84 ALA A C 1
ATOM 632 O O . ALA A 1 84 ? -24.786 -6.952 15.724 1.00 65.44 84 ALA A O 1
ATOM 633 N N . ALA A 1 85 ? -24.180 -5.472 14.134 1.00 76.75 85 ALA A N 1
ATOM 634 C CA . ALA A 1 85 ? -23.315 -4.667 14.989 1.00 76.75 85 ALA A CA 1
ATOM 635 C C . ALA A 1 85 ? -24.048 -4.124 16.225 1.00 76.75 85 ALA A C 1
ATOM 637 O O . ALA A 1 85 ? -23.459 -4.038 17.296 1.00 76.75 85 ALA A O 1
ATOM 638 N N . GLY A 1 86 ? -25.346 -3.813 16.117 1.00 82.19 86 GLY A N 1
ATOM 639 C CA . GLY A 1 86 ? -26.124 -3.243 17.221 1.00 82.19 86 GLY A CA 1
ATOM 640 C C . GLY A 1 86 ? -26.283 -4.178 18.426 1.00 82.19 86 GLY A C 1
ATOM 641 O O . GLY A 1 86 ? -26.110 -3.747 19.567 1.00 82.19 86 GLY A O 1
ATOM 642 N N . GLU A 1 87 ? -26.582 -5.459 18.193 1.00 83.56 87 GLU A N 1
ATOM 643 C CA . GLU A 1 87 ? -26.741 -6.446 19.274 1.00 83.56 87 GLU A CA 1
ATOM 644 C C . GLU A 1 87 ? -25.394 -6.827 19.900 1.00 83.56 87 GLU A C 1
ATOM 646 O O . GLU A 1 87 ? -25.291 -6.917 21.126 1.00 83.56 87 GLU A O 1
ATOM 651 N N . ILE A 1 88 ? -24.352 -6.983 19.075 1.00 83.19 88 ILE A N 1
ATOM 652 C CA . ILE A 1 88 ? -22.979 -7.228 19.543 1.00 83.19 88 ILE A CA 1
ATOM 653 C C . ILE A 1 88 ? -22.523 -6.063 20.422 1.00 83.19 88 ILE A C 1
ATOM 655 O O . ILE A 1 88 ? -22.124 -6.272 21.566 1.00 83.19 88 ILE A O 1
ATOM 659 N N . LEU A 1 89 ? -22.681 -4.829 19.939 1.00 84.38 89 LEU A N 1
ATOM 660 C CA . LEU A 1 89 ? -22.311 -3.626 20.672 1.00 84.38 89 LEU A CA 1
ATOM 661 C C . LEU A 1 89 ? -23.079 -3.498 21.990 1.00 84.38 89 LEU A C 1
ATOM 663 O O . LEU A 1 89 ? -22.504 -3.116 23.004 1.00 84.38 89 LEU A O 1
ATOM 667 N N . LYS A 1 90 ? -24.374 -3.832 22.016 1.00 85.56 90 LYS A N 1
ATOM 668 C CA . LYS A 1 90 ? -25.175 -3.798 23.247 1.00 85.56 90 LYS A CA 1
ATOM 669 C C . LYS A 1 90 ? -24.648 -4.777 24.300 1.00 85.56 90 LYS A C 1
ATOM 671 O O . LYS A 1 90 ? -24.553 -4.407 25.470 1.00 85.56 90 LYS A O 1
ATOM 676 N N . ARG A 1 91 ? -24.293 -6.001 23.894 1.00 81.62 91 ARG A N 1
ATOM 677 C CA . ARG A 1 91 ? -23.686 -7.004 24.786 1.00 81.62 91 ARG A CA 1
ATOM 678 C C . ARG A 1 91 ? -22.307 -6.562 25.252 1.00 81.62 91 ARG A C 1
ATOM 680 O O . ARG A 1 91 ? -22.052 -6.584 26.450 1.00 81.62 91 ARG A O 1
ATOM 687 N N . PHE A 1 92 ? -21.480 -6.077 24.329 1.00 83.00 92 PHE A N 1
ATOM 688 C CA . PHE A 1 92 ? -20.147 -5.570 24.629 1.00 83.00 92 PHE A CA 1
ATOM 689 C C . PHE A 1 92 ? -20.195 -4.410 25.628 1.00 83.00 92 PHE A C 1
ATOM 691 O O . PHE A 1 92 ? -19.474 -4.434 26.614 1.00 83.00 92 PHE A O 1
ATOM 698 N N . LYS A 1 93 ? -21.114 -3.449 25.461 1.00 85.50 93 LYS A N 1
ATOM 699 C CA . LYS A 1 93 ? -21.330 -2.334 26.404 1.00 85.50 93 LYS A CA 1
ATOM 700 C C . LYS A 1 93 ? -21.697 -2.800 27.811 1.00 85.50 93 LYS A C 1
ATOM 702 O O . LYS A 1 93 ? -21.193 -2.260 28.791 1.00 85.50 93 LYS A O 1
ATOM 707 N N . TYR A 1 94 ? -22.588 -3.785 27.918 1.00 81.62 94 TYR A N 1
ATOM 708 C CA . TYR A 1 94 ? -22.964 -4.360 29.212 1.00 81.62 94 TYR A CA 1
ATOM 709 C C . TYR A 1 94 ? -21.798 -5.130 29.848 1.00 81.62 94 TYR A C 1
ATOM 711 O O . TYR A 1 94 ? -21.580 -5.046 31.060 1.00 81.62 94 TYR A O 1
ATOM 719 N N . GLY A 1 95 ? -21.044 -5.846 29.010 1.00 75.19 95 GLY A N 1
ATOM 720 C CA . GLY A 1 95 ? -19.862 -6.600 29.390 1.00 75.19 95 GLY A CA 1
ATOM 721 C C . GLY A 1 95 ? -18.737 -5.698 29.886 1.00 75.19 95 GLY A C 1
ATOM 722 O O . GLY A 1 95 ? -18.246 -5.903 30.983 1.00 75.19 95 GLY A O 1
ATOM 723 N N . TRP A 1 96 ? -18.396 -4.643 29.151 1.00 80.25 96 TRP A N 1
ATOM 724 C CA . TRP A 1 96 ? -17.286 -3.720 29.418 1.00 80.25 96 TRP A CA 1
ATOM 725 C C . TRP A 1 96 ? -17.169 -3.264 30.878 1.00 80.25 96 TRP A C 1
ATOM 727 O O . TRP A 1 96 ? -16.082 -3.216 31.448 1.00 80.25 96 TRP A O 1
ATOM 737 N N . VAL A 1 97 ? -18.303 -2.970 31.517 1.00 76.81 97 VAL A N 1
ATOM 738 C CA . VAL A 1 97 ? -18.341 -2.547 32.924 1.00 76.81 97 VAL A CA 1
ATOM 739 C C . VAL A 1 97 ? -18.067 -3.720 33.879 1.00 76.81 97 VAL A C 1
ATOM 741 O O . VAL A 1 97 ? -17.415 -3.564 34.914 1.00 76.81 97 VAL A O 1
ATOM 744 N N . ASN A 1 98 ? -18.534 -4.918 33.537 1.00 79.12 98 ASN A N 1
ATOM 745 C CA . ASN A 1 98 ? -18.706 -6.031 34.469 1.00 79.12 98 ASN A CA 1
ATOM 746 C C . ASN A 1 98 ? -17.784 -7.232 34.223 1.00 79.12 98 ASN A C 1
ATOM 748 O O . ASN A 1 98 ? -17.671 -8.072 35.109 1.00 79.12 98 ASN A O 1
ATOM 752 N N . VAL A 1 99 ? -17.106 -7.309 33.078 1.00 78.62 99 VAL A N 1
ATOM 753 C CA . VAL A 1 99 ? -16.408 -8.525 32.631 1.00 78.62 99 VAL A CA 1
ATOM 754 C C . VAL A 1 99 ? -14.893 -8.340 32.556 1.00 78.62 99 VAL A C 1
ATOM 756 O O . VAL A 1 99 ? -14.391 -7.216 32.656 1.00 78.62 99 VAL A O 1
ATOM 759 N N . GLY A 1 100 ? -14.177 -9.462 32.453 1.00 83.62 100 GLY A N 1
ATOM 760 C CA . GLY A 1 100 ? -12.732 -9.524 32.208 1.00 83.62 100 GLY A CA 1
ATOM 761 C C . GLY A 1 100 ? -12.393 -9.799 30.737 1.00 83.62 100 GLY A C 1
ATOM 762 O O . GLY A 1 100 ? -13.288 -9.939 29.901 1.00 83.62 100 GLY A O 1
ATOM 763 N N . VAL A 1 101 ? -11.095 -9.904 30.430 1.00 84.38 101 VAL A N 1
ATOM 764 C CA . VAL A 1 101 ? -10.561 -10.074 29.061 1.00 84.38 101 VAL A CA 1
ATOM 765 C C . VAL A 1 101 ? -11.166 -11.277 28.336 1.00 84.38 101 VAL A C 1
ATOM 767 O O . VAL A 1 101 ? -11.614 -11.127 27.206 1.00 84.38 101 VAL A O 1
ATOM 770 N N . GLU A 1 102 ? -11.239 -12.446 28.981 1.00 85.81 102 GLU A N 1
ATOM 771 C CA . GLU A 1 102 ? -11.745 -13.677 28.348 1.00 85.81 102 GLU A CA 1
ATOM 772 C C . GLU A 1 102 ? -13.175 -13.520 27.818 1.00 85.81 102 GLU A C 1
ATOM 774 O O . GLU A 1 102 ? -13.482 -13.918 26.694 1.00 85.81 102 GLU A O 1
ATOM 779 N N . GLU A 1 103 ? -14.054 -12.899 28.606 1.00 84.81 103 GLU A N 1
ATOM 780 C CA . GLU A 1 103 ? -15.442 -12.683 28.206 1.00 84.81 103 GLU A CA 1
ATOM 781 C C . GLU A 1 103 ? -15.532 -11.621 27.104 1.00 84.81 103 GLU A C 1
ATOM 783 O O . GLU A 1 103 ? -16.291 -11.788 26.151 1.00 84.81 103 GLU A O 1
ATOM 788 N N . ALA A 1 104 ? -14.711 -10.564 27.179 1.00 83.44 104 ALA A N 1
ATOM 789 C CA . ALA A 1 104 ? -14.605 -9.559 26.122 1.00 83.44 104 ALA A CA 1
ATOM 790 C C . ALA A 1 104 ? -14.155 -10.187 24.791 1.00 83.44 104 ALA A C 1
ATOM 792 O O . ALA A 1 104 ? -14.800 -9.969 23.765 1.00 83.44 104 ALA A O 1
ATOM 793 N N . THR A 1 105 ? -13.129 -11.043 24.817 1.00 85.38 105 THR A N 1
ATOM 794 C CA . THR A 1 105 ? -12.669 -11.808 23.649 1.00 85.38 105 THR A CA 1
ATOM 795 C C . THR A 1 105 ? -13.778 -12.709 23.100 1.00 85.38 105 THR A C 1
ATOM 797 O O . THR A 1 105 ? -14.023 -12.718 21.893 1.00 85.38 105 THR A O 1
ATOM 800 N N . ALA A 1 106 ? -14.513 -13.407 23.973 1.00 86.19 106 ALA A N 1
ATOM 801 C CA . ALA A 1 106 ? -15.638 -14.246 23.566 1.00 86.19 106 ALA A CA 1
ATOM 802 C C . ALA A 1 106 ? -16.778 -13.439 22.912 1.00 86.19 106 ALA A C 1
ATOM 804 O O . ALA A 1 106 ? -17.389 -13.917 21.955 1.00 86.19 106 ALA A O 1
ATOM 805 N N . PHE A 1 107 ? -17.054 -12.212 23.377 1.00 81.44 107 PHE A N 1
ATOM 806 C CA . PHE A 1 107 ? -18.075 -11.338 22.780 1.00 81.44 107 PHE A CA 1
ATOM 807 C C . PHE A 1 107 ? -17.696 -10.832 21.395 1.00 81.44 107 PHE A C 1
ATOM 809 O O . PHE A 1 107 ? -18.561 -10.748 20.521 1.00 81.44 107 PHE A O 1
ATOM 816 N N . VAL A 1 108 ? -16.426 -10.477 21.203 1.00 80.38 108 VAL A N 1
ATOM 817 C CA . VAL A 1 108 ? -15.935 -9.989 19.914 1.00 80.38 108 VAL A CA 1
ATOM 818 C C . VAL A 1 108 ? -15.806 -11.129 18.910 1.00 80.38 108 VAL A C 1
ATOM 820 O O . VAL A 1 108 ? -15.806 -10.871 17.721 1.00 80.38 108 VAL A O 1
ATOM 823 N N . GLY A 1 109 ? -15.806 -12.395 19.327 1.00 70.94 109 GLY A N 1
ATOM 824 C CA . GLY A 1 109 ? -16.147 -13.513 18.439 1.00 70.94 109 GLY A CA 1
ATOM 825 C C . GLY A 1 109 ? -15.198 -13.743 17.258 1.00 70.94 109 GLY A C 1
ATOM 826 O O . GLY A 1 109 ? -15.607 -14.367 16.287 1.00 70.94 109 GLY A O 1
ATOM 827 N N . GLY A 1 110 ? -13.960 -13.248 17.316 1.00 72.75 110 GLY A N 1
ATOM 828 C CA . GLY A 1 110 ? -12.887 -13.507 16.345 1.00 72.75 110 GLY A CA 1
ATOM 829 C C . GLY A 1 110 ? -13.079 -12.947 14.930 1.00 72.75 110 GLY A C 1
ATOM 830 O O . GLY A 1 110 ? -12.098 -12.868 14.198 1.00 72.75 110 GLY A O 1
ATOM 831 N N . THR A 1 111 ? -14.296 -12.549 14.538 1.00 85.62 111 THR A N 1
ATOM 832 C CA . THR A 1 111 ? -14.551 -12.080 13.172 1.00 85.62 111 THR A CA 1
ATOM 833 C C . THR A 1 111 ? -14.220 -10.608 12.973 1.00 85.62 111 THR A C 1
ATOM 835 O O . THR A 1 111 ? -14.309 -9.778 13.882 1.00 85.62 111 THR A O 1
ATOM 838 N N . ARG A 1 112 ? -13.933 -10.244 11.727 1.00 85.81 112 ARG A N 1
ATOM 839 C CA . ARG A 1 112 ? -13.686 -8.849 11.346 1.00 85.81 112 ARG A CA 1
ATOM 840 C C . ARG A 1 112 ? -14.909 -7.944 11.548 1.00 85.81 112 ARG A C 1
ATOM 842 O O . ARG A 1 112 ? -14.804 -6.816 12.031 1.00 85.81 112 ARG A O 1
ATOM 849 N N . ALA A 1 113 ? -16.100 -8.454 11.234 1.00 84.56 113 ALA A N 1
ATOM 850 C CA . ALA A 1 113 ? -17.352 -7.704 11.348 1.00 84.56 113 ALA A CA 1
ATOM 851 C C . ALA A 1 113 ? -17.712 -7.365 12.805 1.00 84.56 113 ALA A C 1
ATOM 853 O O . ALA A 1 113 ? -18.178 -6.262 13.102 1.00 84.56 113 ALA A O 1
ATOM 854 N N . THR A 1 114 ? -17.498 -8.305 13.724 1.00 85.69 114 THR A N 1
ATOM 855 C CA . THR A 1 114 ? -17.749 -8.118 15.159 1.00 85.69 114 THR A CA 1
ATOM 856 C C . THR A 1 114 ? -16.744 -7.157 15.794 1.00 85.69 114 THR A C 1
ATOM 858 O O . THR A 1 114 ? -17.158 -6.337 16.613 1.00 85.69 114 THR A O 1
ATOM 861 N N . ARG A 1 115 ? -15.464 -7.175 15.390 1.00 88.44 115 ARG A N 1
ATOM 862 C CA . ARG A 1 115 ? -14.478 -6.158 15.805 1.00 88.44 115 ARG A CA 1
ATOM 863 C C . ARG A 1 115 ? -14.875 -4.755 15.376 1.00 88.44 115 ARG A C 1
ATOM 865 O O . ARG A 1 115 ? -14.997 -3.869 16.220 1.00 88.44 115 ARG A O 1
ATOM 872 N N . ASN A 1 116 ? -15.160 -4.568 14.087 1.00 86.25 116 ASN A N 1
ATOM 873 C CA . ASN A 1 116 ? -15.564 -3.267 13.549 1.00 86.25 116 ASN A CA 1
ATOM 874 C C . ASN A 1 116 ? -16.835 -2.728 14.229 1.00 86.25 116 ASN A C 1
ATOM 876 O O . ASN A 1 116 ? -16.992 -1.521 14.397 1.00 86.25 116 ASN A O 1
ATOM 880 N N . ALA A 1 117 ? -17.725 -3.615 14.686 1.00 87.06 117 ALA A N 1
ATOM 881 C CA . ALA A 1 117 ? -18.916 -3.233 15.437 1.00 87.06 117 ALA A CA 1
ATOM 882 C C . ALA A 1 117 ? -18.624 -2.640 16.828 1.00 87.06 117 ALA A C 1
ATOM 884 O O . ALA A 1 117 ? -19.423 -1.838 17.320 1.00 87.06 117 ALA A O 1
ATOM 885 N N . VAL A 1 118 ? -17.530 -3.047 17.480 1.00 90.56 118 VAL A N 1
ATOM 886 C CA . VAL A 1 118 ? -17.205 -2.637 18.858 1.00 90.56 118 VAL A CA 1
ATOM 887 C C . VAL A 1 118 ? -16.084 -1.608 18.943 1.00 90.56 118 VAL A C 1
ATOM 889 O O . VAL A 1 118 ? -16.008 -0.906 19.951 1.00 90.56 118 VAL A O 1
ATOM 892 N N . VAL A 1 119 ? -15.250 -1.481 17.904 1.00 91.94 119 VAL A N 1
ATOM 893 C CA . VAL A 1 119 ? -14.017 -0.681 17.946 1.00 91.94 119 VAL A CA 1
ATOM 894 C C . VAL A 1 119 ? -14.266 0.782 18.308 1.00 91.94 119 VAL A C 1
ATOM 896 O O . VAL A 1 119 ? -13.578 1.314 19.170 1.00 91.94 119 VAL A O 1
ATOM 899 N N . GLY A 1 120 ? -15.320 1.406 17.767 1.00 91.19 120 GLY A N 1
ATOM 900 C CA . GLY A 1 120 ? -15.657 2.790 18.110 1.00 91.19 120 GLY A CA 1
ATOM 901 C C . GLY A 1 120 ? -15.974 2.975 19.591 1.00 91.19 120 GLY A C 1
ATOM 902 O O . GLY A 1 120 ? -15.525 3.934 20.209 1.00 91.19 120 GLY A O 1
ATOM 903 N N . PHE A 1 121 ? -16.669 2.014 20.202 1.00 91.31 121 PHE A N 1
ATOM 904 C CA . PHE A 1 121 ? -16.927 2.063 21.638 1.00 91.31 121 PHE A CA 1
ATOM 905 C C . PHE A 1 121 ? -15.668 1.772 22.459 1.00 91.31 121 PHE A C 1
ATOM 907 O O . PHE A 1 121 ? -15.439 2.450 23.459 1.00 91.31 121 PHE A O 1
ATOM 914 N N . ALA A 1 122 ? -14.849 0.800 22.047 1.00 92.38 122 ALA A N 1
ATOM 915 C CA . ALA A 1 122 ? -13.576 0.516 22.706 1.00 92.38 122 ALA A CA 1
ATOM 916 C C . ALA A 1 122 ? -12.665 1.756 22.693 1.00 92.38 122 ALA A C 1
ATOM 918 O O . ALA A 1 122 ? -12.152 2.145 23.739 1.00 92.38 122 ALA A O 1
ATOM 919 N N . PHE A 1 123 ? -12.568 2.437 21.548 1.00 93.62 123 PHE A N 1
ATOM 920 C CA . PHE A 1 123 ? -11.828 3.683 21.388 1.00 93.62 123 PHE A CA 1
ATOM 921 C C . PHE A 1 123 ? -12.342 4.790 22.313 1.00 93.62 123 PHE A C 1
ATOM 923 O O . PHE A 1 123 ? -11.564 5.354 23.079 1.00 93.62 123 PHE A O 1
ATOM 930 N N . GLU A 1 124 ? -13.648 5.077 22.293 1.00 92.50 124 GLU A N 1
ATOM 931 C CA . GLU A 1 124 ? -14.274 6.121 23.122 1.00 92.50 124 GLU A CA 1
ATOM 932 C C . GLU A 1 124 ? -14.091 5.893 24.631 1.00 92.50 124 GLU A C 1
ATOM 934 O O . GLU A 1 124 ? -14.114 6.848 25.405 1.00 92.50 124 GLU A O 1
ATOM 939 N N . ASN A 1 125 ? -13.929 4.637 25.064 1.00 92.69 125 ASN A N 1
ATOM 940 C CA . ASN A 1 125 ? -13.889 4.267 26.480 1.00 92.69 125 ASN A CA 1
ATOM 941 C C . ASN A 1 125 ? -12.506 3.799 26.956 1.00 92.69 125 ASN A C 1
ATOM 943 O O . ASN A 1 125 ? -12.379 3.457 28.135 1.00 92.69 125 ASN A O 1
ATOM 947 N N . ARG A 1 126 ? -11.475 3.804 26.098 1.00 93.19 126 ARG A N 1
ATOM 948 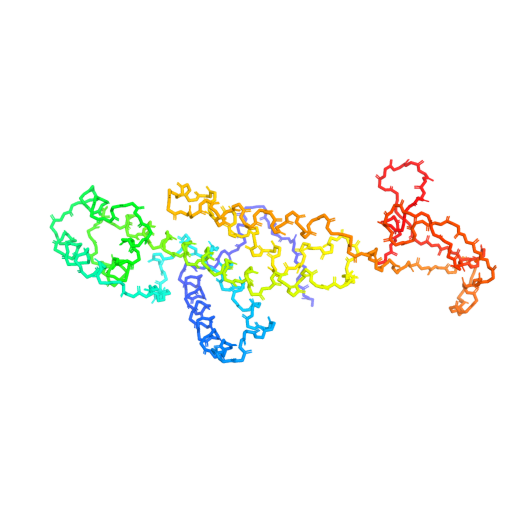C CA . ARG A 1 126 ? -10.142 3.238 26.386 1.00 93.19 126 ARG A CA 1
ATOM 949 C C . ARG A 1 126 ? -9.498 3.776 27.667 1.00 93.19 126 ARG A C 1
ATOM 951 O O . ARG A 1 126 ? -9.004 2.996 28.475 1.00 93.19 126 ARG A O 1
ATOM 958 N N . ASP A 1 127 ? -9.627 5.074 27.937 1.00 91.38 127 ASP A N 1
ATOM 959 C CA . ASP A 1 127 ? -9.049 5.707 29.135 1.00 91.38 127 ASP A CA 1
ATOM 960 C C . ASP A 1 127 ? -9.739 5.271 30.437 1.00 91.38 127 ASP A C 1
ATOM 962 O O . ASP A 1 127 ? -9.155 5.313 31.523 1.00 91.38 127 ASP A O 1
ATOM 966 N N . THR A 1 128 ? -10.993 4.828 30.326 1.00 90.69 128 THR A N 1
ATOM 967 C CA . THR A 1 128 ? -11.812 4.332 31.442 1.00 90.69 128 THR A CA 1
ATOM 968 C C . THR A 1 128 ? -11.803 2.809 31.554 1.00 90.69 128 THR A C 1
ATOM 970 O O . THR A 1 128 ? -12.403 2.261 32.482 1.00 90.69 128 THR A O 1
ATOM 973 N N . ALA A 1 129 ? -11.137 2.120 30.622 1.00 89.19 129 ALA A N 1
ATOM 974 C CA . ALA A 1 129 ? -10.993 0.676 30.657 1.00 89.19 129 ALA A CA 1
ATOM 975 C C . ALA A 1 129 ? -10.266 0.253 31.939 1.00 89.19 129 ALA A C 1
ATOM 977 O O . ALA A 1 129 ? -9.323 0.912 32.400 1.00 89.19 129 ALA A O 1
ATOM 978 N N . LYS A 1 130 ? -10.688 -0.881 32.506 1.00 89.75 130 LYS A N 1
ATOM 979 C CA . LYS A 1 130 ? -9.950 -1.510 33.604 1.00 89.75 130 LYS A CA 1
ATOM 980 C C . LYS A 1 130 ? -8.513 -1.803 33.143 1.00 89.75 130 LYS A C 1
ATOM 982 O O . LYS A 1 130 ? -8.338 -2.117 31.965 1.00 89.75 130 LYS A O 1
ATOM 987 N N . PRO A 1 131 ? -7.498 -1.722 34.022 1.00 90.19 131 PRO A N 1
ATOM 988 C CA . PRO A 1 131 ? -6.105 -1.947 33.636 1.00 90.19 131 PRO A CA 1
ATOM 989 C C . PRO A 1 131 ? -5.885 -3.243 32.848 1.00 90.19 131 PRO A C 1
ATOM 991 O O . PRO A 1 131 ? -5.180 -3.228 31.850 1.00 90.19 131 PRO A O 1
ATOM 994 N N . GLU A 1 132 ? -6.554 -4.329 33.236 1.00 88.38 132 GLU A N 1
ATOM 995 C CA . GLU A 1 132 ? -6.486 -5.628 32.564 1.00 88.38 132 GLU A CA 1
ATOM 996 C C . GLU A 1 132 ? -7.080 -5.648 31.145 1.00 88.38 132 GLU A C 1
ATOM 998 O O . GLU A 1 132 ? -6.762 -6.544 30.374 1.00 88.38 132 GLU A O 1
ATOM 1003 N N . LEU A 1 133 ? -7.934 -4.683 30.785 1.00 90.19 133 LEU A N 1
ATOM 1004 C CA . LEU A 1 133 ? -8.545 -4.575 29.456 1.00 90.19 133 LEU A CA 1
ATOM 1005 C C . LEU A 1 133 ? -7.763 -3.658 28.509 1.00 90.19 133 LEU A C 1
ATOM 1007 O O . LEU A 1 133 ? -8.077 -3.646 27.325 1.00 90.19 133 LEU A O 1
ATOM 1011 N N . ARG A 1 134 ? -6.780 -2.890 28.993 1.00 91.19 134 ARG A N 1
ATOM 1012 C CA . ARG A 1 134 ? -6.069 -1.899 28.165 1.00 91.19 134 ARG A CA 1
ATOM 1013 C C . ARG A 1 134 ? -5.338 -2.549 26.999 1.00 91.19 134 ARG A C 1
ATOM 1015 O O . ARG A 1 134 ? -5.628 -2.211 25.861 1.00 91.19 134 ARG A O 1
ATOM 1022 N N . ASP A 1 135 ? -4.532 -3.568 27.277 1.00 92.06 135 ASP A N 1
ATOM 1023 C CA . ASP A 1 135 ? -3.791 -4.300 26.243 1.00 92.06 135 ASP A CA 1
ATOM 1024 C C . ASP A 1 135 ? -4.735 -4.946 25.214 1.00 92.06 135 ASP A C 1
ATOM 1026 O O . ASP A 1 135 ? -4.445 -4.996 24.021 1.00 92.06 135 ASP A O 1
ATOM 1030 N N . TYR A 1 136 ? -5.906 -5.411 25.666 1.00 91.94 136 TYR A N 1
ATOM 1031 C CA . TYR A 1 136 ? -6.931 -5.959 24.779 1.00 91.94 136 TYR A CA 1
ATOM 1032 C C . TYR A 1 136 ? -7.542 -4.883 23.869 1.00 91.94 136 TYR A C 1
ATOM 1034 O O . TYR A 1 136 ? -7.769 -5.126 22.686 1.00 91.94 136 TYR A O 1
ATOM 1042 N N . VAL A 1 137 ? -7.803 -3.691 24.407 1.00 92.50 137 VAL A N 1
ATOM 1043 C CA . VAL A 1 137 ? -8.315 -2.546 23.642 1.00 92.50 137 VAL A CA 1
ATOM 1044 C C . VAL A 1 137 ? -7.286 -2.071 22.630 1.00 92.50 137 VAL A C 1
ATOM 1046 O O . VAL A 1 137 ? -7.648 -1.857 21.477 1.00 92.50 137 VAL A O 1
ATOM 1049 N N . ASP A 1 138 ? -6.023 -1.967 23.032 1.00 94.06 138 ASP A N 1
ATOM 1050 C CA . ASP A 1 138 ? -4.932 -1.601 22.134 1.00 94.06 138 ASP A CA 1
ATOM 1051 C C . ASP A 1 138 ? -4.822 -2.613 20.988 1.00 94.06 138 ASP A C 1
ATOM 1053 O O . ASP A 1 138 ? -4.827 -2.214 19.826 1.00 94.06 138 ASP A O 1
ATOM 1057 N N . GLY A 1 139 ? -4.878 -3.915 21.292 1.00 93.50 139 GLY A N 1
ATOM 1058 C CA . GLY A 1 139 ? -4.932 -4.971 20.279 1.00 93.50 139 GLY A CA 1
ATOM 1059 C C . GLY A 1 139 ? -6.114 -4.830 19.313 1.00 93.50 139 GLY A C 1
ATOM 1060 O O . GLY A 1 139 ? -5.928 -4.918 18.100 1.00 93.50 139 GLY A O 1
ATOM 1061 N N . LEU A 1 140 ? -7.321 -4.532 19.814 1.00 92.75 140 LEU A N 1
ATOM 1062 C CA . LEU A 1 140 ? -8.494 -4.286 18.963 1.00 92.75 140 LEU A CA 1
ATOM 1063 C C . LEU A 1 140 ? -8.310 -3.076 18.036 1.00 92.75 140 LEU A C 1
ATOM 1065 O O . LEU A 1 140 ? -8.760 -3.111 16.890 1.00 92.75 140 LEU A O 1
ATOM 1069 N N . LEU A 1 141 ? -7.683 -2.003 18.525 1.00 94.38 141 LEU A N 1
ATOM 1070 C CA . LEU A 1 141 ? -7.430 -0.792 17.745 1.00 94.38 141 LEU A CA 1
ATOM 1071 C C . LEU A 1 141 ? -6.354 -1.032 16.681 1.00 94.38 141 LEU A C 1
ATOM 1073 O O . LEU A 1 141 ? -6.561 -0.657 15.526 1.00 94.38 141 LEU A O 1
ATOM 1077 N N . THR A 1 142 ? -5.265 -1.722 17.033 1.00 94.69 142 THR A N 1
ATOM 1078 C CA . THR A 1 142 ? -4.236 -2.171 16.084 1.00 94.69 142 THR A CA 1
ATOM 1079 C C . THR A 1 142 ? -4.848 -3.039 14.989 1.00 94.69 142 THR A C 1
ATOM 1081 O O . THR A 1 142 ? -4.669 -2.756 13.804 1.00 94.69 142 THR A O 1
ATOM 1084 N N . GLU A 1 143 ? -5.624 -4.064 15.355 1.00 92.62 143 GLU A N 1
ATOM 1085 C CA . GLU A 1 143 ? -6.277 -4.950 14.387 1.00 92.62 143 GLU A CA 1
ATOM 1086 C C . GLU A 1 143 ? -7.235 -4.188 13.469 1.00 92.62 143 GLU A C 1
ATOM 1088 O O . GLU A 1 143 ? -7.242 -4.433 12.266 1.00 92.62 143 GLU A O 1
ATOM 1093 N N . HIS A 1 144 ? -7.999 -3.225 13.994 1.00 93.00 144 HIS A N 1
ATOM 1094 C CA . HIS A 1 144 ? -8.894 -2.403 13.180 1.00 93.00 144 HIS A CA 1
ATOM 1095 C C . HIS A 1 144 ? -8.147 -1.529 12.161 1.00 93.00 144 HIS A C 1
ATOM 1097 O O . HIS A 1 144 ? -8.594 -1.389 11.020 1.00 93.00 144 HIS A O 1
ATOM 1103 N N . TRP A 1 145 ? -7.003 -0.954 12.539 1.00 95.19 145 TRP A N 1
ATOM 1104 C CA . TRP A 1 145 ? -6.169 -0.183 11.614 1.00 95.19 145 TRP A CA 1
ATOM 1105 C C . TRP A 1 145 ? -5.604 -1.067 10.502 1.00 95.19 145 TRP A C 1
ATOM 1107 O O . TRP A 1 145 ? -5.678 -0.687 9.334 1.00 95.19 145 TRP A O 1
ATOM 1117 N N . LEU A 1 146 ? -5.119 -2.267 10.838 1.00 94.50 146 LEU A N 1
ATOM 1118 C CA . LEU A 1 146 ? -4.635 -3.241 9.852 1.00 94.50 146 LEU A CA 1
ATOM 1119 C C . LEU A 1 146 ? -5.759 -3.726 8.930 1.00 94.50 146 LEU A C 1
ATOM 1121 O O . LEU A 1 146 ? -5.580 -3.782 7.715 1.00 94.50 146 LEU A O 1
ATOM 1125 N N . ASP A 1 147 ? -6.935 -4.006 9.488 1.00 92.56 147 ASP A N 1
ATOM 1126 C CA . ASP A 1 147 ? -8.134 -4.359 8.733 1.00 92.56 147 ASP A CA 1
ATOM 1127 C C . ASP A 1 147 ? -8.509 -3.234 7.753 1.00 92.56 147 ASP A C 1
ATOM 1129 O O . ASP A 1 147 ? -8.843 -3.498 6.597 1.00 92.56 147 ASP A O 1
ATOM 1133 N N . THR A 1 148 ? -8.445 -1.976 8.188 1.00 93.38 148 THR A N 1
ATOM 1134 C CA . THR A 1 148 ? -8.756 -0.811 7.345 1.00 93.38 148 THR A CA 1
ATOM 1135 C C . THR A 1 148 ? -7.694 -0.599 6.263 1.00 93.38 148 THR A C 1
ATOM 1137 O O . THR A 1 148 ? -8.038 -0.336 5.110 1.00 93.38 148 THR A O 1
ATOM 1140 N N . ALA A 1 149 ? -6.411 -0.772 6.595 1.00 95.75 149 ALA A N 1
ATOM 1141 C CA . ALA A 1 149 ? -5.310 -0.720 5.637 1.00 95.75 149 ALA A CA 1
ATOM 1142 C C . ALA A 1 149 ? -5.471 -1.784 4.542 1.00 95.75 149 ALA A C 1
ATOM 1144 O O . ALA A 1 149 ? -5.358 -1.470 3.358 1.00 95.75 149 ALA A O 1
ATOM 1145 N N . MET A 1 150 ? -5.808 -3.019 4.924 1.00 95.25 150 MET A N 1
ATOM 1146 C CA . MET A 1 150 ? -6.039 -4.129 3.999 1.00 95.25 150 MET A CA 1
ATOM 1147 C C . MET A 1 150 ? -7.179 -3.831 3.013 1.00 95.25 150 MET A C 1
ATOM 1149 O O . MET A 1 150 ? -7.001 -4.019 1.810 1.00 95.25 150 MET A O 1
ATOM 1153 N N . ASP A 1 151 ? -8.310 -3.289 3.483 1.00 94.12 151 ASP A N 1
ATOM 1154 C CA . ASP A 1 151 ? -9.404 -2.857 2.597 1.00 94.12 151 ASP A CA 1
ATOM 1155 C C . ASP A 1 151 ? -8.988 -1.741 1.648 1.00 94.12 151 ASP A C 1
ATOM 1157 O O . ASP A 1 151 ? -9.420 -1.707 0.495 1.00 94.12 151 ASP A O 1
ATOM 1161 N N . MET A 1 152 ? -8.194 -0.785 2.133 1.00 95.44 152 MET A N 1
ATOM 1162 C CA . MET A 1 152 ? -7.711 0.303 1.292 1.00 95.44 152 MET A CA 1
ATOM 1163 C C . MET A 1 152 ? -6.758 -0.218 0.221 1.00 95.44 152 MET A C 1
ATOM 1165 O O . MET A 1 152 ? -6.916 0.162 -0.937 1.00 95.44 152 MET A O 1
ATOM 1169 N N . TYR A 1 153 ? -5.844 -1.129 0.560 1.00 97.62 153 TYR A N 1
ATOM 1170 C CA . TYR A 1 153 ? -4.991 -1.797 -0.420 1.00 97.62 153 TYR A CA 1
ATOM 1171 C C . TYR A 1 153 ? -5.810 -2.540 -1.477 1.00 97.62 153 TYR A C 1
ATOM 1173 O O . TYR A 1 153 ? -5.577 -2.335 -2.666 1.00 97.62 153 TYR A O 1
ATOM 1181 N N . LEU A 1 154 ? -6.817 -3.319 -1.076 1.00 96.62 154 LEU A N 1
ATOM 1182 C CA . LEU A 1 154 ? -7.677 -4.028 -2.024 1.00 96.62 154 LEU A CA 1
ATOM 1183 C C . LEU A 1 154 ? -8.437 -3.060 -2.947 1.00 96.62 154 LEU A C 1
ATOM 1185 O O . LEU A 1 154 ? -8.429 -3.211 -4.166 1.00 96.62 154 LEU A O 1
ATOM 1189 N N . LYS A 1 155 ? -9.014 -1.987 -2.392 1.00 95.25 155 LYS A N 1
ATOM 1190 C CA . LYS A 1 155 ? -9.695 -0.954 -3.190 1.00 95.25 155 LYS A CA 1
ATOM 1191 C C . LYS A 1 155 ? -8.749 -0.251 -4.163 1.00 95.25 155 LYS A C 1
ATOM 1193 O O . LYS A 1 155 ? -9.149 0.057 -5.285 1.00 95.25 155 LYS A O 1
ATOM 1198 N N . VAL A 1 156 ? -7.522 0.052 -3.739 1.00 96.56 156 VAL A N 1
ATOM 1199 C CA . VAL A 1 156 ? -6.490 0.647 -4.602 1.00 96.56 156 VAL A CA 1
ATOM 1200 C C . VAL A 1 156 ? -6.143 -0.309 -5.733 1.00 96.56 156 VAL A C 1
ATOM 1202 O O . VAL A 1 156 ? -6.107 0.121 -6.887 1.00 96.56 156 VAL A O 1
ATOM 1205 N N . PHE A 1 157 ? -5.933 -1.585 -5.411 1.00 97.38 157 PHE A N 1
ATOM 1206 C CA . PHE A 1 157 ? -5.650 -2.638 -6.376 1.00 97.38 157 PHE A CA 1
ATOM 1207 C C . PHE A 1 157 ? -6.729 -2.691 -7.461 1.00 97.38 157 PHE A C 1
ATOM 1209 O O . PHE A 1 157 ? -6.426 -2.491 -8.635 1.00 97.38 157 PHE A O 1
ATOM 1216 N N . ASP A 1 158 ? -7.997 -2.818 -7.070 1.00 96.19 158 ASP A N 1
ATOM 1217 C CA . ASP A 1 158 ? -9.127 -2.914 -8.003 1.00 96.19 158 ASP A CA 1
ATOM 1218 C C . ASP A 1 158 ? -9.258 -1.704 -8.927 1.00 96.19 158 ASP A C 1
ATOM 1220 O O . ASP A 1 158 ? -9.604 -1.831 -10.101 1.00 96.19 158 ASP A O 1
ATOM 1224 N N . ARG A 1 159 ? -8.963 -0.514 -8.400 1.00 94.94 159 ARG A N 1
ATOM 1225 C CA . ARG A 1 159 ? -9.065 0.748 -9.142 1.00 94.94 159 ARG A CA 1
ATOM 1226 C C . ARG A 1 159 ? -7.904 0.980 -10.103 1.00 94.94 159 ARG A C 1
ATOM 1228 O O . ARG A 1 159 ? -8.068 1.725 -11.063 1.00 94.94 159 ARG A O 1
ATOM 1235 N N . SER A 1 160 ? -6.739 0.397 -9.834 1.00 95.38 160 SER A N 1
ATOM 1236 C CA . SER A 1 160 ? -5.513 0.647 -10.604 1.00 95.38 160 SER A CA 1
ATOM 1237 C C . SER A 1 160 ? -5.130 -0.496 -11.536 1.00 95.38 160 SER A C 1
ATOM 1239 O O . SER A 1 160 ? -4.510 -0.232 -12.562 1.00 95.38 160 SER A O 1
ATOM 1241 N N . PHE A 1 161 ? -5.530 -1.736 -11.236 1.00 96.44 161 PHE A N 1
ATOM 1242 C CA . PHE A 1 161 ? -5.056 -2.927 -11.940 1.00 96.44 161 PHE A CA 1
ATOM 1243 C C . PHE A 1 161 ? -5.305 -2.875 -13.447 1.00 96.44 161 PHE A C 1
ATOM 1245 O O . PHE A 1 161 ? -4.361 -3.016 -14.215 1.00 96.44 161 PHE A O 1
ATOM 1252 N N . ALA A 1 162 ? -6.540 -2.613 -13.885 1.00 95.38 162 ALA A N 1
ATOM 1253 C CA . ALA A 1 162 ? -6.858 -2.581 -15.315 1.00 95.38 162 ALA A CA 1
ATOM 1254 C C . ALA A 1 162 ? -6.058 -1.501 -16.062 1.00 95.38 162 ALA A C 1
ATOM 1256 O O . ALA A 1 162 ? -5.542 -1.755 -17.144 1.00 95.38 162 ALA A O 1
ATOM 1257 N N . HIS A 1 163 ? -5.916 -0.315 -15.464 1.00 93.19 163 HIS A N 1
ATOM 1258 C CA . HIS A 1 163 ? -5.138 0.776 -16.046 1.00 93.19 163 HIS A CA 1
ATOM 1259 C C . HIS A 1 163 ? -3.643 0.441 -16.114 1.00 93.19 163 HIS A C 1
ATOM 1261 O O . HIS A 1 163 ? -3.001 0.708 -17.124 1.00 93.19 163 HIS A O 1
ATOM 1267 N N . ASP A 1 164 ? -3.075 -0.136 -15.054 1.00 93.69 164 ASP A N 1
ATOM 1268 C CA . ASP A 1 164 ? -1.665 -0.527 -15.029 1.00 93.69 164 ASP A CA 1
ATOM 1269 C C . ASP A 1 164 ? -1.388 -1.687 -15.999 1.00 93.69 164 ASP A C 1
ATOM 1271 O O . ASP A 1 164 ? -0.394 -1.648 -16.725 1.00 93.69 164 ASP A O 1
ATOM 1275 N N . LEU A 1 165 ? -2.302 -2.657 -16.096 1.00 93.94 165 LEU A N 1
ATOM 1276 C CA . LEU A 1 165 ? -2.230 -3.767 -17.043 1.00 93.94 165 LEU A CA 1
ATOM 1277 C C . LEU A 1 165 ? -2.403 -3.321 -18.501 1.00 93.94 165 LEU A C 1
ATOM 1279 O O . LEU A 1 165 ? -1.856 -3.975 -19.379 1.00 93.94 165 LEU A O 1
ATOM 1283 N N . ASP A 1 166 ? -3.114 -2.234 -18.794 1.00 92.25 166 ASP A N 1
ATOM 1284 C CA . ASP A 1 166 ? -3.287 -1.737 -20.170 1.00 92.25 166 ASP A CA 1
ATOM 1285 C C . ASP A 1 166 ? -2.073 -0.935 -20.677 1.00 92.25 166 ASP A C 1
ATOM 1287 O O . ASP A 1 166 ? -1.918 -0.721 -21.876 1.00 92.25 166 ASP A O 1
ATOM 1291 N N . ARG A 1 167 ? -1.147 -0.526 -19.795 1.00 88.75 167 ARG A N 1
ATOM 1292 C CA . ARG A 1 167 ? 0.021 0.270 -20.213 1.00 88.75 167 ARG A CA 1
ATOM 1293 C C . ARG A 1 167 ? 0.882 -0.491 -21.214 1.00 88.75 167 ARG A C 1
ATOM 1295 O O . ARG A 1 167 ? 1.387 -1.567 -20.905 1.00 88.75 167 ARG A O 1
ATOM 1302 N N . GLU A 1 168 ? 1.105 0.088 -22.386 1.00 80.62 168 GLU A N 1
ATOM 1303 C CA . GLU A 1 168 ? 1.936 -0.529 -23.427 1.00 80.62 168 GLU A CA 1
ATOM 1304 C C . GLU A 1 168 ? 3.426 -0.543 -23.066 1.00 80.62 168 GLU A C 1
ATOM 1306 O O . GLU A 1 168 ? 4.147 -1.433 -23.503 1.00 80.62 168 GLU A O 1
ATOM 1311 N N . MET A 1 169 ? 3.888 0.431 -22.274 1.00 69.19 169 MET A N 1
ATOM 1312 C CA . MET A 1 169 ? 5.304 0.602 -21.964 1.00 69.19 169 MET A CA 1
ATOM 1313 C C . MET A 1 169 ? 5.507 1.290 -20.612 1.00 69.19 169 MET A C 1
ATOM 1315 O O . MET A 1 169 ? 4.772 2.218 -20.259 1.00 69.19 169 MET A O 1
ATOM 1319 N N . TYR A 1 170 ? 6.524 0.858 -19.862 1.00 68.12 170 TYR A N 1
ATOM 1320 C CA . TYR A 1 170 ? 6.974 1.533 -18.644 1.00 68.12 170 TYR A CA 1
ATOM 1321 C C . TYR A 1 170 ? 8.385 2.089 -18.855 1.00 68.12 170 TYR A C 1
ATOM 1323 O O . TYR A 1 170 ? 9.307 1.359 -19.204 1.00 68.12 170 TYR A O 1
ATOM 1331 N N . HIS A 1 171 ? 8.552 3.398 -18.663 1.00 63.00 171 HIS A N 1
ATOM 1332 C CA . HIS A 1 171 ? 9.799 4.099 -18.988 1.00 63.00 171 HIS A CA 1
ATOM 1333 C C . HIS A 1 171 ? 10.946 3.850 -17.992 1.00 63.00 171 HIS A C 1
ATOM 1335 O O . HIS A 1 171 ? 12.056 4.305 -18.252 1.00 63.00 171 HIS A O 1
ATOM 1341 N N . ASP A 1 172 ? 10.704 3.153 -16.877 1.00 61.34 172 ASP A N 1
ATOM 1342 C CA . ASP A 1 172 ? 11.730 2.872 -15.867 1.00 61.34 172 ASP A CA 1
ATOM 1343 C C . ASP A 1 172 ? 12.327 1.467 -16.059 1.00 61.34 172 ASP A C 1
ATOM 1345 O O . ASP A 1 172 ? 11.626 0.452 -16.030 1.00 61.34 172 ASP A O 1
ATOM 1349 N N . SER A 1 173 ? 13.635 1.434 -16.310 1.00 53.44 173 SER A N 1
ATOM 1350 C CA . SER A 1 173 ? 14.378 0.362 -16.978 1.00 53.44 173 SER A CA 1
ATOM 1351 C C . SER A 1 173 ? 14.778 -0.812 -16.083 1.00 53.44 173 SER A C 1
ATOM 1353 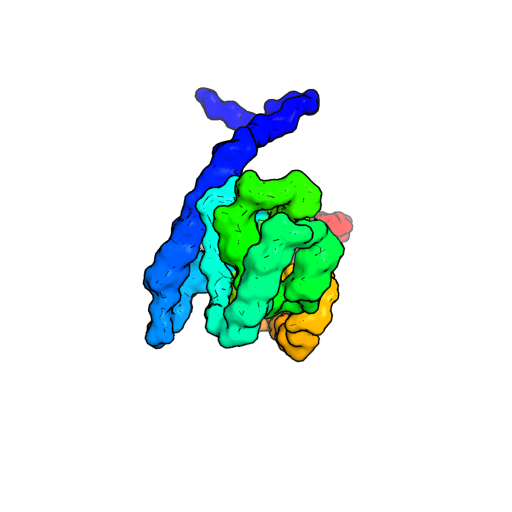O O . SER A 1 173 ? 15.246 -1.835 -16.587 1.00 53.44 173 SER A O 1
ATOM 1355 N N . THR A 1 174 ? 14.571 -0.734 -14.766 1.00 62.28 174 THR A N 1
ATOM 1356 C CA . THR A 1 174 ? 15.038 -1.805 -13.867 1.00 62.28 174 THR A CA 1
ATOM 1357 C C . THR A 1 174 ? 13.931 -2.746 -13.404 1.00 62.28 174 THR A C 1
ATOM 1359 O O . THR A 1 174 ? 14.136 -3.959 -13.435 1.00 62.28 174 THR A O 1
ATOM 1362 N N . HIS A 1 175 ? 12.751 -2.228 -13.042 1.00 68.00 175 HIS A N 1
ATOM 1363 C CA . HIS A 1 175 ? 11.647 -3.023 -12.487 1.00 68.00 175 HIS A CA 1
ATOM 1364 C C . HIS A 1 175 ? 10.276 -2.431 -12.874 1.00 68.00 175 HIS A C 1
ATOM 1366 O O . HIS A 1 175 ? 9.619 -1.807 -12.035 1.00 68.00 175 HIS A O 1
ATOM 1372 N N . PRO A 1 176 ? 9.823 -2.615 -14.129 1.00 69.50 176 PRO A N 1
ATOM 1373 C CA . PRO A 1 176 ? 8.734 -1.829 -14.718 1.00 69.50 176 PRO A CA 1
ATOM 1374 C C . PRO A 1 176 ? 7.417 -1.935 -13.939 1.00 69.50 176 PRO A C 1
ATOM 1376 O O . PRO A 1 176 ? 6.712 -0.945 -13.771 1.00 69.50 176 PRO A O 1
ATOM 1379 N N . PHE A 1 177 ? 7.105 -3.109 -13.387 1.00 80.56 177 PHE A N 1
ATOM 1380 C CA . PHE A 1 177 ? 5.870 -3.316 -12.632 1.00 80.56 177 PHE A CA 1
ATOM 1381 C C . PHE A 1 177 ? 5.980 -2.974 -11.140 1.00 80.56 177 PHE A C 1
ATOM 1383 O O . PHE A 1 177 ? 4.965 -2.713 -10.505 1.00 80.56 177 PHE A O 1
ATOM 1390 N N . GLN A 1 178 ? 7.181 -2.928 -10.547 1.00 84.19 178 GLN A N 1
ATOM 1391 C CA . GLN A 1 178 ? 7.316 -2.745 -9.092 1.00 84.19 178 GLN A CA 1
ATOM 1392 C C . GLN A 1 178 ? 6.876 -1.362 -8.603 1.00 84.19 178 GLN A C 1
ATOM 1394 O O . GLN A 1 178 ? 6.560 -1.210 -7.425 1.00 84.19 178 GLN A O 1
ATOM 1399 N N . GLN A 1 179 ? 6.855 -0.384 -9.507 1.00 84.19 179 GLN A N 1
ATOM 1400 C CA . GLN A 1 179 ? 6.410 0.985 -9.255 1.00 84.19 179 GLN A CA 1
ATOM 1401 C C . GLN A 1 179 ? 4.923 1.200 -9.569 1.00 84.19 179 GLN A C 1
ATOM 1403 O O . GLN A 1 179 ? 4.410 2.308 -9.406 1.00 84.19 179 GLN A O 1
ATOM 1408 N N . MET A 1 180 ? 4.229 0.171 -10.064 1.00 91.75 180 MET A N 1
ATOM 1409 C CA . MET A 1 180 ? 2.803 0.261 -10.347 1.00 91.75 180 MET A CA 1
ATOM 1410 C C . MET A 1 180 ? 2.017 0.296 -9.045 1.00 91.75 180 MET A C 1
ATOM 1412 O O . MET A 1 180 ? 2.276 -0.467 -8.112 1.00 91.75 180 MET A O 1
ATOM 1416 N N . ILE A 1 181 ? 1.011 1.166 -9.017 1.00 94.94 181 ILE A N 1
ATOM 1417 C CA . ILE A 1 181 ? 0.136 1.351 -7.861 1.00 94.94 181 ILE A CA 1
ATOM 1418 C C . ILE A 1 181 ? -0.584 0.039 -7.540 1.00 94.94 181 ILE A C 1
ATOM 1420 O O . ILE A 1 181 ? -0.651 -0.352 -6.376 1.00 94.94 181 ILE A O 1
ATOM 1424 N N . SER A 1 182 ? -1.070 -0.664 -8.567 1.00 96.12 182 SER A N 1
ATOM 1425 C CA . SER A 1 182 ? -1.695 -1.980 -8.408 1.00 96.12 182 SER A CA 1
ATOM 1426 C C . SER A 1 182 ? -0.726 -3.003 -7.826 1.00 96.12 182 SER A C 1
ATOM 1428 O O . SER A 1 182 ? -1.063 -3.678 -6.862 1.00 96.12 182 SER A O 1
ATOM 1430 N N . TYR A 1 183 ? 0.506 -3.080 -8.327 1.00 96.19 183 TYR A N 1
ATOM 1431 C CA . TYR A 1 183 ? 1.493 -4.033 -7.821 1.00 96.19 183 TYR A CA 1
ATOM 1432 C C . TYR A 1 183 ? 1.862 -3.777 -6.351 1.00 96.19 183 TYR A C 1
ATOM 1434 O O . TYR A 1 183 ? 1.942 -4.704 -5.540 1.00 96.19 183 TYR A O 1
ATOM 1442 N N . GLU A 1 184 ? 2.068 -2.513 -5.969 1.00 96.75 184 GLU A N 1
ATOM 1443 C CA . GLU A 1 184 ? 2.321 -2.149 -4.573 1.00 96.75 184 GLU A CA 1
ATOM 1444 C C . GLU A 1 184 ? 1.126 -2.495 -3.677 1.00 96.75 184 GLU A C 1
ATOM 1446 O O . GLU A 1 184 ? 1.298 -3.119 -2.625 1.00 96.75 184 GLU A O 1
ATO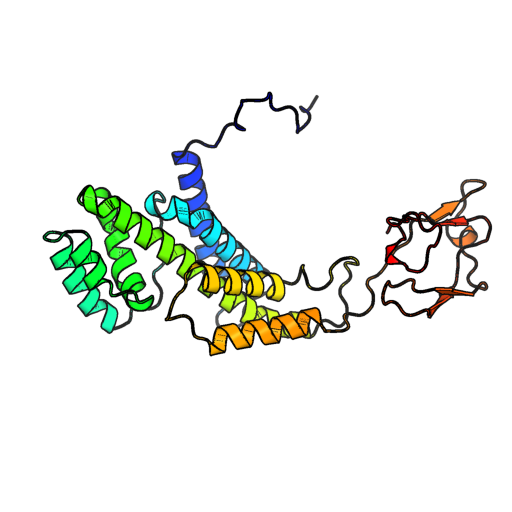M 1451 N N . ALA A 1 185 ? -0.084 -2.157 -4.122 1.00 97.81 185 ALA A N 1
ATOM 1452 C CA . ALA A 1 185 ? -1.303 -2.408 -3.373 1.00 97.81 185 ALA A CA 1
ATOM 1453 C C . ALA A 1 185 ? -1.612 -3.902 -3.217 1.00 97.81 185 ALA A C 1
ATOM 1455 O O . ALA A 1 185 ? -1.941 -4.343 -2.117 1.00 97.81 185 ALA A O 1
ATOM 1456 N N . GLY A 1 186 ? -1.429 -4.695 -4.276 1.00 97.69 186 GLY A N 1
ATOM 1457 C CA . GLY A 1 186 ? -1.606 -6.146 -4.252 1.00 97.69 186 GLY A CA 1
ATOM 1458 C C . GLY A 1 186 ? -0.657 -6.813 -3.256 1.00 97.69 186 GLY A C 1
ATOM 1459 O O . GLY A 1 186 ? -1.095 -7.594 -2.412 1.00 97.69 186 GLY A O 1
ATOM 1460 N N . LYS A 1 187 ? 0.629 -6.426 -3.247 1.00 97.50 187 LYS A N 1
ATOM 1461 C CA . LYS A 1 187 ? 1.585 -6.884 -2.220 1.00 97.50 187 LYS A CA 1
ATOM 1462 C C . LYS A 1 187 ? 1.182 -6.463 -0.806 1.00 97.50 187 LYS A C 1
ATOM 1464 O O . LYS A 1 187 ? 1.386 -7.235 0.129 1.00 97.50 187 LYS A O 1
ATOM 1469 N N . GLY A 1 188 ? 0.682 -5.236 -0.634 1.00 97.00 188 GLY A N 1
ATOM 1470 C CA . GLY A 1 188 ? 0.182 -4.731 0.650 1.00 97.00 188 GLY A CA 1
ATOM 1471 C C . GLY A 1 188 ? -0.954 -5.589 1.195 1.00 97.00 188 GLY A C 1
ATOM 1472 O O . GLY A 1 188 ? -0.867 -6.099 2.311 1.00 97.00 188 GLY A O 1
ATOM 1473 N N . PHE A 1 189 ? -1.964 -5.835 0.360 1.00 97.44 189 PHE A N 1
ATOM 1474 C CA . PHE A 1 189 ? -3.090 -6.706 0.677 1.00 97.44 189 PHE A CA 1
ATOM 1475 C C . PHE A 1 189 ? -2.639 -8.126 1.043 1.00 97.44 189 PHE A C 1
ATOM 1477 O O . PHE A 1 189 ? -2.944 -8.593 2.138 1.00 97.44 189 PHE A O 1
ATOM 1484 N N . LEU A 1 190 ? -1.862 -8.791 0.179 1.00 96.00 190 LEU A N 1
ATOM 1485 C CA . LEU A 1 190 ? -1.420 -10.175 0.399 1.00 96.00 190 LEU A CA 1
ATOM 1486 C C . LEU A 1 190 ? -0.571 -10.322 1.671 1.00 96.00 190 LEU A C 1
ATOM 1488 O O . LEU A 1 190 ? -0.727 -11.291 2.415 1.00 96.00 190 LEU A O 1
ATOM 1492 N N . ARG A 1 191 ? 0.298 -9.343 1.962 1.00 96.06 191 ARG A N 1
ATOM 1493 C CA . ARG A 1 191 ? 1.101 -9.318 3.193 1.00 96.06 191 ARG A CA 1
ATOM 1494 C C . ARG A 1 191 ? 0.221 -9.234 4.440 1.00 96.06 191 ARG A C 1
ATOM 1496 O O . ARG A 1 191 ? 0.459 -9.977 5.391 1.00 96.06 191 ARG A O 1
ATOM 1503 N N . LEU A 1 192 ? -0.777 -8.349 4.447 1.00 95.12 192 LEU A N 1
ATOM 1504 C CA . LEU A 1 192 ? -1.687 -8.198 5.585 1.00 95.12 192 LEU A CA 1
ATOM 1505 C C . LEU A 1 192 ? -2.606 -9.412 5.748 1.00 95.12 192 LEU A C 1
ATOM 1507 O O . LEU A 1 192 ? -2.747 -9.907 6.864 1.00 95.12 192 LEU A O 1
ATOM 1511 N N . ALA A 1 193 ? -3.143 -9.948 4.650 1.00 93.62 193 ALA A N 1
ATOM 1512 C CA . ALA A 1 193 ? -3.952 -11.164 4.664 1.00 93.62 193 ALA A CA 1
ATOM 1513 C C . ALA A 1 193 ? -3.181 -12.355 5.263 1.00 93.62 193 ALA A C 1
ATOM 1515 O O . ALA A 1 193 ? -3.725 -13.092 6.084 1.00 93.62 193 ALA A O 1
ATOM 1516 N N . ALA A 1 194 ? -1.895 -12.503 4.921 1.00 92.38 194 ALA A N 1
ATOM 1517 C CA . ALA A 1 194 ? -1.031 -13.530 5.498 1.00 92.38 194 ALA A CA 1
ATOM 1518 C C . ALA A 1 194 ? -0.710 -13.276 6.981 1.00 92.38 194 ALA A C 1
ATOM 1520 O O . ALA A 1 194 ? -0.757 -14.208 7.781 1.00 92.38 194 ALA A O 1
ATOM 1521 N N . ARG A 1 195 ? -0.400 -12.025 7.363 1.00 89.56 195 ARG A N 1
ATOM 1522 C CA . ARG A 1 195 ? -0.055 -11.648 8.749 1.00 89.56 195 ARG A CA 1
ATOM 1523 C C . ARG A 1 195 ? -1.177 -11.963 9.728 1.00 89.56 195 ARG A C 1
ATOM 1525 O O . ARG A 1 195 ? -0.908 -12.348 10.859 1.00 89.56 195 ARG A O 1
ATOM 1532 N N . LEU A 1 196 ? -2.410 -11.706 9.319 1.00 77.69 196 LEU A N 1
ATOM 1533 C CA . LEU A 1 196 ? -3.541 -11.740 10.229 1.00 77.69 196 LEU A CA 1
ATOM 1534 C C . LEU A 1 196 ? -4.108 -13.153 10.440 1.00 77.69 196 LEU A C 1
ATOM 1536 O O . LEU A 1 196 ? -5.004 -13.314 11.263 1.00 77.69 196 LEU A O 1
ATOM 1540 N N . GLU A 1 197 ? -3.611 -14.158 9.701 1.00 70.81 197 GLU A N 1
ATOM 1541 C CA . GLU A 1 197 ? -4.102 -15.549 9.707 1.00 70.81 197 GLU A CA 1
ATOM 1542 C C . GLU A 1 197 ? -5.642 -15.642 9.673 1.00 70.81 197 GLU A C 1
ATOM 1544 O O . GLU A 1 197 ? -6.239 -16.586 10.199 1.00 70.81 197 GLU A O 1
ATOM 1549 N N . TYR A 1 198 ? -6.314 -14.637 9.092 1.00 64.38 198 TYR A N 1
ATOM 1550 C CA . TYR A 1 198 ? -7.744 -14.478 9.309 1.00 64.38 198 TYR A CA 1
ATOM 1551 C C . TYR A 1 198 ? -8.517 -15.550 8.543 1.00 64.38 198 TYR A C 1
ATOM 1553 O O . TYR A 1 198 ? -8.407 -15.620 7.317 1.00 64.38 198 TYR A O 1
ATOM 1561 N N . PRO A 1 199 ? -9.382 -16.326 9.221 1.00 63.03 199 PRO A N 1
ATOM 1562 C CA . PRO A 1 199 ? -10.298 -17.239 8.545 1.00 63.03 199 PRO A CA 1
ATOM 1563 C C . PRO A 1 199 ? -11.339 -16.505 7.681 1.00 63.03 199 PRO A C 1
ATOM 1565 O O . PRO A 1 199 ? -11.997 -17.144 6.866 1.00 63.03 199 PRO A O 1
ATOM 1568 N N . ASP A 1 200 ? -11.476 -15.187 7.858 1.00 73.00 200 ASP A N 1
ATOM 1569 C CA . ASP A 1 200 ? -12.517 -14.360 7.245 1.00 73.00 200 ASP A CA 1
ATOM 1570 C C . ASP A 1 200 ? -12.069 -13.603 5.988 1.00 73.00 200 ASP A C 1
ATOM 1572 O O . ASP A 1 200 ? -12.906 -12.968 5.344 1.00 73.00 200 ASP A O 1
ATOM 1576 N N . VAL A 1 201 ? -10.775 -13.611 5.641 1.00 82.75 201 VAL A N 1
ATOM 1577 C CA . VAL A 1 201 ? -10.370 -13.090 4.328 1.00 82.75 201 VAL A CA 1
ATOM 1578 C C . VAL A 1 201 ? -10.786 -14.122 3.293 1.00 82.75 201 VAL A C 1
ATOM 1580 O O . VAL A 1 201 ? -10.428 -15.297 3.393 1.00 82.75 201 VAL A O 1
ATOM 1583 N N . ASP A 1 202 ? -11.570 -13.679 2.317 1.00 89.94 202 ASP A N 1
ATOM 1584 C CA . ASP A 1 202 ? -12.060 -14.546 1.259 1.00 89.94 202 ASP A CA 1
ATOM 1585 C C . ASP A 1 202 ? -10.874 -15.122 0.467 1.00 89.94 202 ASP A C 1
ATOM 1587 O O . ASP A 1 202 ? -10.027 -14.390 -0.050 1.00 89.94 202 ASP A O 1
ATOM 1591 N N . ARG A 1 203 ? -10.786 -16.455 0.408 1.00 91.38 203 ARG A N 1
ATOM 1592 C CA . ARG A 1 203 ? -9.714 -17.139 -0.326 1.00 91.38 203 ARG A CA 1
ATOM 1593 C C . ARG A 1 203 ? -9.792 -16.841 -1.814 1.00 91.38 203 ARG A C 1
ATOM 1595 O O . ARG A 1 203 ? -8.746 -16.696 -2.436 1.00 91.38 203 ARG A O 1
ATOM 1602 N N . ASP A 1 204 ? -11.001 -16.676 -2.344 1.00 94.19 204 ASP A N 1
ATOM 1603 C CA . ASP A 1 204 ? -11.202 -16.340 -3.750 1.00 94.19 204 ASP A CA 1
ATOM 1604 C C . ASP A 1 204 ? -10.619 -14.944 -4.053 1.00 94.19 204 ASP A C 1
ATOM 1606 O O . ASP A 1 204 ? -10.074 -14.710 -5.131 1.00 94.19 204 ASP A O 1
ATOM 1610 N N . GLU A 1 205 ? -10.654 -14.030 -3.077 1.00 94.94 205 GLU A N 1
ATOM 1611 C CA . GLU A 1 205 ? -10.050 -12.695 -3.166 1.00 94.94 205 GLU A CA 1
ATOM 1612 C C . GLU A 1 205 ? -8.516 -12.762 -3.175 1.00 94.94 205 GLU A C 1
ATOM 1614 O O . GLU A 1 205 ? -7.861 -12.102 -3.982 1.00 94.94 205 GLU A O 1
ATOM 1619 N N . ILE A 1 206 ? -7.931 -13.594 -2.306 1.00 95.75 206 ILE A N 1
ATOM 1620 C CA . ILE A 1 206 ? -6.481 -13.840 -2.267 1.00 95.75 206 ILE A CA 1
ATOM 1621 C C . ILE A 1 206 ? -6.005 -14.441 -3.591 1.00 95.75 206 ILE A C 1
ATOM 1623 O O . ILE A 1 206 ? -5.025 -13.961 -4.163 1.00 95.75 206 ILE A O 1
ATOM 1627 N N . ASP A 1 207 ? -6.702 -15.461 -4.089 1.00 96.31 207 ASP A N 1
ATOM 1628 C CA . ASP A 1 207 ? -6.364 -16.130 -5.344 1.00 96.31 207 ASP A CA 1
ATOM 1629 C C . ASP A 1 207 ? -6.486 -15.159 -6.528 1.00 96.31 207 ASP A C 1
ATOM 1631 O O . ASP A 1 207 ? -5.562 -15.057 -7.337 1.00 96.31 207 ASP A O 1
ATOM 1635 N N . ARG A 1 208 ? -7.545 -14.336 -6.569 1.00 97.50 208 ARG A N 1
ATOM 1636 C CA . ARG A 1 208 ? -7.720 -13.287 -7.587 1.00 97.50 208 ARG A CA 1
ATOM 1637 C C . ARG A 1 208 ? -6.562 -12.291 -7.602 1.00 97.50 208 ARG A C 1
ATOM 1639 O O . ARG A 1 208 ? -6.067 -11.954 -8.680 1.00 97.50 208 ARG A O 1
ATOM 1646 N N . VAL A 1 209 ? -6.142 -11.792 -6.436 1.00 97.81 209 VAL A N 1
ATOM 1647 C CA . VAL A 1 209 ? -5.026 -10.838 -6.355 1.00 97.81 209 VAL A CA 1
ATOM 1648 C C . VAL A 1 209 ? -3.719 -11.518 -6.764 1.00 97.81 209 VAL A C 1
ATOM 1650 O O . VAL A 1 209 ? -2.976 -10.934 -7.547 1.00 97.81 209 VAL A O 1
ATOM 1653 N N . ASN A 1 210 ? -3.451 -12.754 -6.330 1.00 97.62 210 ASN A N 1
ATOM 1654 C CA . ASN A 1 210 ? -2.268 -13.510 -6.763 1.00 97.62 210 ASN A CA 1
ATOM 1655 C C . ASN A 1 210 ? -2.216 -13.703 -8.288 1.00 97.62 210 ASN A C 1
ATOM 1657 O O . ASN A 1 210 ? -1.187 -13.425 -8.905 1.00 97.62 210 ASN A O 1
ATOM 1661 N N . ASP A 1 211 ? -3.320 -14.119 -8.910 1.00 98.00 211 ASP A N 1
ATOM 1662 C CA . ASP A 1 211 ? -3.398 -14.328 -10.361 1.00 98.00 211 ASP A CA 1
ATOM 1663 C C . ASP A 1 211 ? -3.165 -13.029 -11.139 1.00 98.00 211 ASP A C 1
ATOM 1665 O O . ASP A 1 211 ? -2.476 -13.001 -12.162 1.00 98.00 211 ASP A O 1
ATOM 1669 N N . ALA A 1 212 ? -3.734 -11.928 -10.659 1.00 97.56 212 ALA A N 1
ATOM 1670 C CA . ALA A 1 212 ? -3.561 -10.618 -11.264 1.00 97.56 212 ALA A CA 1
ATOM 1671 C C . ALA A 1 212 ? -2.128 -10.074 -11.069 1.00 97.56 212 ALA A C 1
ATOM 1673 O O . ALA A 1 212 ? -1.561 -9.485 -11.990 1.00 97.56 212 ALA A O 1
ATOM 1674 N N . MET A 1 213 ? -1.490 -10.341 -9.929 1.00 96.88 213 MET A N 1
ATOM 1675 C CA . MET A 1 213 ? -0.071 -10.034 -9.708 1.00 96.88 213 MET A CA 1
ATOM 1676 C C . MET A 1 213 ? 0.830 -10.821 -10.664 1.00 96.88 213 MET A C 1
ATOM 1678 O O . MET A 1 213 ? 1.706 -10.234 -11.298 1.00 96.88 213 MET A O 1
ATOM 1682 N N . LEU A 1 214 ? 0.552 -12.113 -10.863 1.00 96.31 214 LEU A N 1
ATOM 1683 C CA . LEU A 1 214 ? 1.267 -12.935 -11.837 1.00 96.31 214 LEU A CA 1
ATOM 1684 C C . LEU A 1 214 ? 1.114 -12.388 -13.265 1.00 96.31 214 LEU A C 1
ATOM 1686 O O . LEU A 1 214 ? 2.073 -12.406 -14.036 1.00 96.31 214 LEU A O 1
ATOM 1690 N N . GLN A 1 215 ? -0.058 -11.857 -13.629 1.00 95.75 215 GLN A N 1
ATOM 1691 C CA . GLN A 1 215 ? -0.242 -11.188 -14.924 1.00 95.75 215 GLN A CA 1
ATOM 1692 C C . GLN A 1 215 ? 0.664 -9.961 -15.073 1.00 95.75 215 GLN A C 1
ATOM 1694 O O . GLN A 1 215 ? 1.272 -9.794 -16.127 1.00 95.75 215 GLN A O 1
ATOM 1699 N N . LEU A 1 216 ? 0.803 -9.127 -14.034 1.00 93.38 216 LEU A N 1
ATOM 1700 C CA . LEU A 1 216 ? 1.725 -7.985 -14.075 1.00 93.38 216 LEU A CA 1
ATOM 1701 C C . LEU A 1 216 ? 3.186 -8.438 -14.180 1.00 93.38 216 LEU A C 1
ATOM 1703 O O . LEU A 1 216 ? 3.960 -7.842 -14.921 1.00 93.38 216 LEU A O 1
ATOM 1707 N N . GLU A 1 217 ? 3.572 -9.492 -13.467 1.00 90.88 217 GLU A N 1
ATOM 1708 C CA . GLU A 1 217 ? 4.950 -9.999 -13.464 1.00 90.88 217 GLU A CA 1
ATOM 1709 C C . GLU A 1 217 ? 5.345 -10.674 -14.784 1.00 90.88 217 GLU A C 1
ATOM 1711 O O . GLU A 1 217 ? 6.499 -10.592 -15.201 1.00 90.88 217 GLU A O 1
ATOM 1716 N N . THR A 1 218 ? 4.395 -11.340 -15.444 1.00 90.44 218 THR A N 1
ATOM 1717 C CA . THR A 1 218 ? 4.647 -12.126 -16.666 1.00 90.44 218 THR A CA 1
ATOM 1718 C C . THR A 1 218 ? 4.374 -11.369 -17.959 1.00 90.44 218 THR A C 1
ATOM 1720 O O . THR A 1 218 ? 4.731 -11.852 -19.036 1.00 90.44 218 THR A O 1
ATOM 1723 N N . LYS A 1 219 ? 3.750 -10.190 -17.883 1.00 88.94 219 LYS A N 1
ATOM 1724 C CA . LYS A 1 219 ? 3.507 -9.354 -19.054 1.00 88.94 219 LYS A CA 1
ATOM 1725 C C . LYS A 1 219 ? 4.830 -8.890 -19.681 1.00 88.94 219 LYS A C 1
ATOM 1727 O O . LYS A 1 219 ? 5.729 -8.415 -18.992 1.00 88.94 219 LYS A O 1
ATOM 1732 N N . ASP A 1 220 ? 4.917 -8.974 -21.011 1.00 85.62 220 ASP A N 1
ATOM 1733 C CA . ASP A 1 220 ? 5.971 -8.305 -21.783 1.00 85.62 220 ASP A CA 1
ATOM 1734 C C . ASP A 1 220 ? 5.674 -6.797 -21.793 1.00 85.62 220 ASP A C 1
ATOM 1736 O O . ASP A 1 220 ? 4.781 -6.328 -22.500 1.00 85.62 220 ASP A O 1
ATOM 1740 N N . TRP A 1 221 ? 6.373 -6.046 -20.941 1.00 82.50 221 TRP A N 1
ATOM 1741 C CA . TRP A 1 221 ? 6.195 -4.599 -20.778 1.00 82.50 221 TRP A CA 1
ATOM 1742 C C . TRP A 1 221 ? 6.856 -3.764 -21.883 1.00 82.50 221 TRP A C 1
ATOM 1744 O O . TRP A 1 221 ? 6.831 -2.535 -21.801 1.00 82.50 221 TRP A O 1
ATOM 1754 N N . GLY A 1 222 ? 7.471 -4.411 -22.880 1.00 72.06 222 GLY A N 1
ATOM 1755 C CA . GLY A 1 222 ? 8.430 -3.762 -23.766 1.00 72.06 222 GLY A CA 1
ATOM 1756 C C . GLY A 1 222 ? 9.711 -3.430 -22.996 1.00 72.06 222 GLY A C 1
ATOM 1757 O O . GLY A 1 222 ? 9.672 -3.031 -21.832 1.00 72.06 222 GLY A O 1
ATOM 1758 N N . GLY A 1 223 ? 10.875 -3.640 -23.611 1.00 65.88 223 GLY A N 1
ATOM 1759 C CA . GLY A 1 223 ? 12.146 -3.275 -22.985 1.00 65.88 223 GLY A CA 1
ATOM 1760 C C . GLY A 1 223 ? 12.131 -1.813 -22.544 1.00 65.88 223 GLY A C 1
ATOM 1761 O O . GLY A 1 223 ? 11.656 -0.942 -23.277 1.00 65.88 223 GLY A O 1
ATOM 1762 N N . GLY A 1 224 ? 12.597 -1.548 -21.323 1.00 66.50 224 GLY A N 1
ATOM 1763 C CA . GLY A 1 224 ? 12.713 -0.180 -20.832 1.00 66.50 224 GLY A CA 1
ATOM 1764 C C . GLY A 1 224 ? 13.677 0.619 -21.707 1.00 66.50 224 GLY A C 1
ATOM 1765 O O . GLY A 1 224 ? 14.565 0.061 -22.356 1.00 66.50 224 GLY A O 1
ATOM 1766 N N . TYR A 1 225 ? 13.535 1.942 -21.715 1.00 71.06 225 TYR A N 1
ATOM 1767 C CA . TYR A 1 225 ? 14.527 2.780 -22.378 1.00 71.06 225 TYR A CA 1
ATOM 1768 C C . TYR A 1 225 ? 15.814 2.741 -21.568 1.00 71.06 225 TYR A C 1
ATOM 1770 O O . TYR A 1 225 ? 15.895 3.292 -20.475 1.00 71.06 225 TYR A O 1
ATOM 1778 N N . ILE A 1 226 ? 16.829 2.100 -22.122 1.00 78.50 226 ILE A N 1
ATOM 1779 C CA . ILE A 1 226 ? 18.198 2.275 -21.669 1.00 78.50 226 ILE A CA 1
ATOM 1780 C C . ILE A 1 226 ? 18.749 3.464 -22.445 1.00 78.50 226 ILE A C 1
ATOM 1782 O O . ILE A 1 226 ? 18.746 3.463 -23.677 1.00 78.50 226 ILE A O 1
ATOM 1786 N N . THR A 1 227 ? 19.165 4.506 -21.725 1.00 85.75 227 THR A N 1
ATOM 1787 C CA . THR A 1 227 ? 19.754 5.728 -22.288 1.00 85.75 227 THR A CA 1
ATOM 1788 C C . THR A 1 227 ? 21.253 5.761 -22.013 1.00 85.75 227 THR A C 1
ATOM 1790 O O . THR A 1 227 ? 21.664 6.349 -21.015 1.00 85.75 227 THR A O 1
ATOM 1793 N N . PRO A 1 228 ? 22.098 5.150 -22.866 1.00 90.75 228 PRO A N 1
ATOM 1794 C CA . PRO A 1 228 ? 23.499 4.953 -22.536 1.00 90.75 228 PRO A CA 1
ATOM 1795 C C . PRO A 1 228 ? 24.228 6.283 -22.352 1.00 90.75 228 PRO A C 1
ATOM 1797 O O . PRO A 1 228 ? 24.121 7.195 -23.178 1.00 90.75 228 PRO A O 1
ATOM 1800 N N . ILE A 1 229 ? 25.039 6.373 -21.304 1.00 93.69 229 ILE A N 1
ATOM 1801 C CA . ILE A 1 229 ? 25.982 7.476 -21.134 1.00 93.69 229 ILE A CA 1
ATOM 1802 C C . ILE A 1 229 ? 27.173 7.243 -22.066 1.00 93.69 229 ILE A C 1
ATOM 1804 O O . ILE A 1 229 ? 27.888 6.246 -21.945 1.00 93.69 229 ILE A O 1
ATOM 1808 N N . ILE A 1 230 ? 27.406 8.186 -22.980 1.00 95.25 230 ILE A N 1
ATOM 1809 C CA . ILE A 1 230 ? 28.495 8.124 -23.961 1.00 95.25 230 ILE A CA 1
ATOM 1810 C C . ILE A 1 230 ? 29.542 9.215 -23.728 1.00 95.25 230 ILE A C 1
ATOM 1812 O O . ILE A 1 230 ? 29.231 10.326 -23.293 1.00 95.25 230 ILE A O 1
ATOM 1816 N N . PHE A 1 231 ? 30.792 8.908 -24.063 1.00 95.44 231 PHE A N 1
ATOM 1817 C CA . PHE A 1 231 ? 31.933 9.810 -23.940 1.00 95.44 231 PHE A CA 1
ATOM 1818 C C . PHE A 1 231 ? 32.728 9.876 -25.237 1.00 95.44 231 PHE A C 1
ATOM 1820 O O . PHE A 1 231 ? 32.959 8.865 -25.894 1.00 95.44 231 PHE A O 1
ATOM 1827 N N . SER A 1 232 ? 33.236 11.063 -25.560 1.00 96.38 232 SER A N 1
ATOM 1828 C CA . SER A 1 232 ? 34.292 11.194 -26.563 1.00 96.38 232 SER A CA 1
ATOM 1829 C C . SER A 1 232 ? 35.629 10.746 -25.980 1.00 96.38 232 SER A C 1
ATOM 1831 O O . SER A 1 232 ? 36.017 11.231 -24.915 1.00 96.38 232 SER A O 1
ATOM 1833 N N . LEU A 1 233 ? 36.365 9.888 -26.686 1.00 94.50 233 LEU A N 1
ATOM 1834 C CA . LEU A 1 233 ? 37.689 9.433 -26.245 1.00 94.50 233 LEU A CA 1
ATOM 1835 C C . LEU A 1 233 ? 38.808 10.448 -26.518 1.00 94.50 233 LEU A C 1
ATOM 1837 O O . LEU A 1 233 ? 39.823 10.450 -25.825 1.00 94.50 233 LEU A O 1
ATOM 1841 N N . ASN A 1 234 ? 38.632 11.315 -27.517 1.00 89.50 234 ASN A N 1
ATOM 1842 C CA . ASN A 1 234 ? 39.726 12.133 -28.046 1.00 89.50 234 ASN A CA 1
ATOM 1843 C C . ASN A 1 234 ? 39.645 13.605 -27.625 1.00 89.50 234 ASN A C 1
ATOM 1845 O O . ASN A 1 234 ? 40.635 14.206 -27.209 1.00 89.50 234 ASN A O 1
ATOM 1849 N N . LYS A 1 235 ? 38.475 14.224 -27.792 1.00 89.94 235 LYS A N 1
ATOM 1850 C CA . LYS A 1 235 ? 38.267 15.665 -27.580 1.00 89.94 235 LYS A CA 1
ATOM 1851 C C . LYS A 1 235 ? 36.790 15.977 -27.367 1.00 89.94 235 LYS A C 1
ATOM 1853 O O . LYS A 1 235 ? 35.955 15.218 -27.852 1.00 89.94 235 LYS A O 1
ATOM 1858 N N . PRO A 1 236 ? 36.435 17.109 -26.741 1.00 91.31 236 PRO A N 1
ATOM 1859 C CA . PRO A 1 236 ? 35.056 17.583 -26.748 1.00 91.31 236 PRO A CA 1
ATOM 1860 C C . PRO A 1 236 ? 34.496 17.594 -28.176 1.00 91.31 236 PRO A C 1
ATOM 1862 O O . PRO A 1 236 ? 35.134 18.107 -29.099 1.00 91.31 236 PRO A O 1
ATOM 1865 N N . ALA A 1 237 ? 33.336 16.977 -28.349 1.00 92.62 237 ALA A N 1
ATOM 1866 C CA . ALA A 1 237 ? 32.743 16.663 -29.639 1.00 92.62 237 ALA A CA 1
ATOM 1867 C C . ALA A 1 237 ? 31.232 16.926 -29.571 1.00 92.62 237 ALA A C 1
ATOM 1869 O O . ALA A 1 237 ? 30.643 16.872 -28.489 1.00 92.62 237 ALA A O 1
ATOM 1870 N N . SER A 1 238 ? 30.609 17.261 -30.702 1.00 94.19 238 SER A N 1
ATOM 1871 C CA . SER A 1 238 ? 29.150 17.380 -30.763 1.00 94.19 238 SER A CA 1
ATOM 1872 C C . SER A 1 238 ? 28.518 15.990 -30.742 1.00 94.19 238 SER A C 1
ATOM 1874 O O . SER A 1 238 ? 29.139 15.029 -31.196 1.00 94.19 238 SER A O 1
ATOM 1876 N N . LEU A 1 239 ? 27.268 15.887 -30.281 1.00 91.69 239 LEU A N 1
ATOM 1877 C CA . LEU A 1 239 ? 26.530 14.620 -30.284 1.00 91.69 239 LEU A CA 1
ATOM 1878 C C . LEU A 1 239 ? 26.521 13.963 -31.673 1.00 91.69 239 LEU A C 1
ATOM 1880 O O . LEU A 1 239 ? 26.799 12.779 -31.781 1.00 91.69 239 LEU A O 1
ATOM 1884 N N . GLU A 1 240 ? 26.303 14.738 -32.738 1.00 93.81 240 GLU A N 1
ATOM 1885 C CA . GLU A 1 240 ? 26.311 14.231 -34.119 1.00 93.81 240 GLU A CA 1
ATOM 1886 C C . GLU A 1 240 ? 27.625 13.534 -34.496 1.00 93.81 240 GLU A C 1
ATOM 1888 O O . GLU A 1 240 ? 27.599 12.533 -35.196 1.00 93.81 240 GLU A O 1
ATOM 1893 N N . SER A 1 241 ? 28.770 14.019 -34.005 1.00 93.75 241 SER A N 1
ATOM 1894 C CA . SER A 1 241 ? 30.075 13.393 -34.274 1.00 93.75 241 SER A CA 1
ATOM 1895 C C . SER A 1 241 ? 30.369 12.152 -33.420 1.00 93.75 241 SER A C 1
ATOM 1897 O O . SER A 1 241 ? 31.297 11.400 -33.723 1.00 93.75 241 SER A O 1
ATOM 1899 N N . LEU A 1 242 ? 29.590 11.932 -32.357 1.00 95.06 242 LEU A N 1
ATOM 1900 C CA . LEU A 1 242 ? 29.671 10.734 -31.517 1.00 95.06 242 LEU A CA 1
ATOM 1901 C C . LEU A 1 242 ? 28.838 9.571 -32.069 1.00 95.06 242 LEU A C 1
ATOM 1903 O O . LEU A 1 242 ? 28.982 8.434 -31.625 1.00 95.06 242 LEU A O 1
ATOM 1907 N N . LEU A 1 243 ? 27.964 9.839 -33.037 1.00 94.81 243 LEU A N 1
ATOM 1908 C CA . LEU A 1 243 ? 27.088 8.850 -33.650 1.00 94.81 243 LEU A CA 1
ATOM 1909 C C . LEU A 1 243 ? 27.638 8.431 -35.017 1.00 94.81 243 LEU A C 1
ATOM 1911 O O . LEU A 1 243 ? 28.249 9.230 -35.723 1.00 94.81 243 LEU A O 1
ATOM 1915 N N . ALA A 1 244 ? 27.400 7.179 -35.391 1.00 95.38 244 ALA A N 1
ATOM 1916 C CA . ALA A 1 244 ? 27.676 6.647 -36.721 1.00 95.38 244 ALA A CA 1
ATOM 1917 C C . ALA A 1 244 ? 26.438 5.860 -37.180 1.00 95.38 244 ALA A C 1
ATOM 1919 O O . ALA A 1 244 ? 26.428 4.631 -37.109 1.00 95.38 244 ALA A O 1
ATOM 1920 N N . PRO A 1 245 ? 25.346 6.546 -37.571 1.00 93.69 245 PRO A N 1
ATOM 1921 C CA . PRO A 1 245 ? 24.051 5.910 -37.830 1.00 93.69 245 PRO A CA 1
ATOM 1922 C C . PRO A 1 245 ? 24.071 4.897 -38.985 1.00 93.69 245 PRO A C 1
ATOM 1924 O O . PRO A 1 245 ? 23.183 4.056 -39.086 1.00 93.69 245 PRO A O 1
ATOM 1927 N N . GLU A 1 246 ? 25.074 4.968 -39.857 1.00 95.81 246 GLU A N 1
ATOM 1928 C CA . GLU A 1 246 ? 25.354 3.991 -40.908 1.00 95.81 246 GLU A CA 1
ATOM 1929 C C . GLU A 1 246 ? 25.972 2.682 -40.390 1.00 95.81 246 GLU A C 1
ATOM 1931 O O . GLU A 1 246 ? 25.951 1.673 -41.097 1.00 95.81 246 GLU A O 1
ATOM 1936 N N . ILE A 1 247 ? 26.523 2.686 -39.173 1.00 95.50 247 ILE A N 1
ATOM 1937 C CA . ILE A 1 247 ? 27.010 1.494 -38.484 1.00 95.50 247 ILE A CA 1
ATOM 1938 C C . ILE A 1 247 ? 25.842 0.897 -37.711 1.00 95.50 247 ILE A C 1
ATOM 1940 O O . ILE A 1 247 ? 25.205 1.563 -36.898 1.00 95.50 247 ILE A O 1
ATOM 1944 N N . THR A 1 248 ? 25.576 -0.381 -37.955 1.00 96.25 248 THR A N 1
ATOM 1945 C CA . THR A 1 248 ? 24.549 -1.137 -37.242 1.00 96.25 248 THR A CA 1
ATOM 1946 C C . THR A 1 248 ? 25.190 -2.295 -36.497 1.00 96.25 248 THR A C 1
ATOM 1948 O O . THR A 1 248 ? 26.018 -3.010 -37.066 1.00 96.25 248 THR A O 1
ATOM 1951 N N . VAL A 1 249 ? 24.794 -2.497 -35.242 1.00 94.56 249 VAL A N 1
ATOM 1952 C CA . VAL A 1 249 ? 25.204 -3.652 -34.435 1.00 94.56 249 VAL A CA 1
ATOM 1953 C C . VAL A 1 249 ? 23.984 -4.444 -33.982 1.00 94.56 249 VAL A C 1
ATOM 1955 O O . VAL A 1 249 ? 22.907 -3.882 -33.795 1.00 94.56 249 VAL A O 1
ATOM 1958 N N . SER A 1 250 ? 24.162 -5.755 -33.829 1.00 96.44 250 SER A N 1
ATOM 1959 C CA . SER A 1 250 ? 23.176 -6.638 -33.205 1.00 96.44 250 SER A CA 1
ATOM 1960 C C . SER A 1 250 ? 23.451 -6.659 -31.703 1.00 96.44 250 SER A C 1
ATOM 1962 O O . SER A 1 250 ? 24.533 -7.090 -31.311 1.00 96.44 250 SER A O 1
ATOM 1964 N N . PHE A 1 251 ? 22.535 -6.131 -30.892 1.00 94.56 251 PHE A N 1
ATOM 1965 C CA . PHE A 1 251 ? 22.707 -6.000 -29.441 1.00 94.56 251 PHE A CA 1
ATOM 1966 C C . PHE A 1 251 ? 21.346 -5.919 -28.730 1.00 94.56 251 PHE A C 1
ATOM 1968 O O . PHE A 1 251 ? 20.402 -5.323 -29.257 1.00 94.56 251 PHE A O 1
ATOM 1975 N N . ASP A 1 252 ? 21.239 -6.476 -27.525 1.00 91.94 252 ASP A N 1
ATOM 1976 C CA . ASP A 1 252 ? 20.068 -6.362 -26.644 1.00 91.94 252 ASP A CA 1
ATOM 1977 C C . ASP A 1 252 ? 20.013 -4.986 -25.949 1.00 91.94 252 ASP A C 1
ATOM 1979 O O . ASP A 1 252 ? 20.132 -4.879 -24.732 1.00 91.94 252 ASP A O 1
ATOM 1983 N N . LEU A 1 253 ? 19.890 -3.894 -26.713 1.00 89.94 253 LEU A N 1
ATOM 1984 C CA . LEU A 1 253 ? 19.956 -2.531 -26.159 1.00 89.94 253 LEU A CA 1
ATOM 1985 C C . LEU A 1 253 ? 18.835 -2.222 -25.156 1.00 89.94 253 LEU A C 1
ATOM 1987 O O . LEU A 1 253 ? 19.050 -1.412 -24.265 1.00 89.94 253 LEU A O 1
ATOM 1991 N N . ASP A 1 254 ? 17.666 -2.846 -25.295 1.00 83.25 254 ASP A N 1
ATOM 1992 C CA . ASP A 1 254 ? 16.481 -2.605 -24.461 1.00 83.25 254 ASP A CA 1
ATOM 1993 C C . ASP A 1 254 ? 16.361 -3.573 -23.267 1.00 83.25 254 ASP A C 1
ATOM 1995 O O . ASP A 1 254 ? 15.428 -3.477 -22.464 1.00 83.25 254 ASP A O 1
ATOM 1999 N N . GLY A 1 255 ? 17.325 -4.487 -23.108 1.00 84.00 255 GLY A N 1
ATOM 2000 C CA . GLY A 1 255 ? 17.391 -5.381 -21.957 1.00 84.00 255 GLY A CA 1
ATOM 2001 C C . GLY A 1 255 ? 16.306 -6.456 -21.934 1.00 84.00 255 GLY A C 1
ATOM 2002 O O . GLY A 1 255 ? 15.915 -6.895 -20.843 1.00 84.00 255 GLY A O 1
ATOM 2003 N N . THR A 1 256 ? 15.783 -6.835 -23.103 1.00 81.75 256 THR A N 1
ATOM 2004 C CA . THR A 1 256 ? 14.749 -7.867 -23.280 1.00 81.75 256 THR A CA 1
ATOM 2005 C C . THR A 1 256 ? 15.327 -9.272 -23.447 1.00 81.75 256 THR A C 1
ATOM 2007 O O . THR A 1 256 ? 14.572 -10.245 -23.488 1.00 81.75 256 THR A O 1
ATOM 2010 N N . GLY A 1 257 ? 16.652 -9.399 -23.545 1.00 85.38 257 GLY A N 1
ATOM 2011 C CA . GLY A 1 257 ? 17.335 -10.642 -23.897 1.00 85.38 257 GLY A CA 1
ATOM 2012 C C . GLY A 1 257 ? 17.218 -10.988 -25.383 1.00 85.38 257 GLY A C 1
ATOM 2013 O O . GLY A 1 257 ? 17.429 -12.143 -25.760 1.00 85.38 257 GLY A O 1
ATOM 2014 N N . ARG A 1 258 ? 16.843 -10.021 -26.233 1.00 85.81 258 ARG A N 1
ATOM 2015 C CA . ARG A 1 258 ? 16.713 -10.205 -27.683 1.00 85.81 258 ARG A CA 1
ATOM 2016 C C . ARG A 1 258 ? 17.666 -9.273 -28.412 1.00 85.81 258 ARG A C 1
ATOM 2018 O O . ARG A 1 258 ? 17.504 -8.056 -28.376 1.00 85.81 258 ARG A O 1
ATOM 2025 N N . ASP A 1 259 ? 18.587 -9.860 -29.165 1.00 90.50 259 ASP A N 1
ATOM 2026 C CA . ASP A 1 259 ? 19.451 -9.098 -30.056 1.00 90.50 259 ASP A CA 1
ATOM 2027 C C . ASP A 1 259 ? 18.631 -8.411 -31.154 1.00 90.50 259 ASP A C 1
ATOM 2029 O O . ASP A 1 259 ? 17.917 -9.052 -31.931 1.00 90.50 259 ASP A O 1
ATOM 2033 N N . GLN A 1 260 ? 18.758 -7.090 -31.224 1.00 90.19 260 GLN A N 1
ATOM 2034 C CA . GLN A 1 260 ? 18.100 -6.248 -32.215 1.00 90.19 260 GLN A CA 1
ATOM 2035 C C . GLN A 1 260 ? 19.146 -5.417 -32.964 1.00 90.19 260 GLN A C 1
ATOM 2037 O O . GLN A 1 260 ? 20.245 -5.173 -32.468 1.00 90.19 260 GLN A O 1
ATOM 2042 N N . ALA A 1 261 ? 18.820 -5.009 -34.190 1.00 95.12 261 ALA A N 1
ATOM 2043 C CA . ALA A 1 261 ? 19.711 -4.210 -35.021 1.00 95.12 261 ALA A CA 1
ATOM 2044 C C . ALA A 1 261 ? 19.574 -2.719 -34.672 1.00 95.12 261 ALA A C 1
ATOM 2046 O O . ALA A 1 261 ? 18.531 -2.120 -34.935 1.00 95.12 261 ALA A O 1
ATOM 2047 N N . TRP A 1 262 ? 20.636 -2.118 -34.132 1.00 92.94 262 TRP A N 1
ATOM 2048 C CA . TRP A 1 262 ? 20.651 -0.719 -33.695 1.00 92.94 262 TRP A CA 1
ATOM 2049 C C . TRP A 1 262 ? 21.690 0.107 -34.451 1.00 92.94 262 TRP A C 1
ATOM 2051 O O . TRP A 1 262 ? 22.824 -0.358 -34.604 1.00 92.94 262 TRP A O 1
ATOM 2061 N N . PRO A 1 263 ? 21.360 1.345 -34.872 1.00 93.19 263 PRO A N 1
ATOM 2062 C CA . PRO A 1 263 ? 22.369 2.346 -35.203 1.00 93.19 263 PRO A CA 1
ATOM 2063 C C . PRO A 1 263 ? 23.327 2.535 -34.021 1.00 93.19 263 PRO A C 1
ATOM 2065 O O . PRO A 1 263 ? 22.891 2.515 -32.869 1.00 93.19 263 PRO A O 1
ATOM 2068 N N . TRP A 1 264 ? 24.616 2.719 -34.292 1.00 94.81 264 TRP A N 1
ATOM 2069 C CA . TRP A 1 264 ? 25.638 2.688 -33.247 1.00 94.81 264 TRP A CA 1
ATOM 2070 C C . TRP A 1 264 ? 26.414 3.997 -33.090 1.00 94.81 264 TRP A C 1
ATOM 2072 O O . TRP A 1 264 ? 26.261 4.962 -33.846 1.00 94.81 264 TRP A O 1
ATOM 2082 N N . VAL A 1 265 ? 27.248 4.036 -32.054 1.00 95.69 265 VAL A N 1
ATOM 2083 C CA . VAL A 1 265 ? 28.188 5.131 -31.813 1.00 95.69 265 VAL A CA 1
ATOM 2084 C C . VAL A 1 265 ? 29.396 5.030 -32.746 1.00 95.69 265 VAL A C 1
ATOM 2086 O O . VAL A 1 265 ? 29.733 3.953 -33.246 1.00 95.69 265 VAL A O 1
ATOM 2089 N N . SER A 1 266 ? 30.0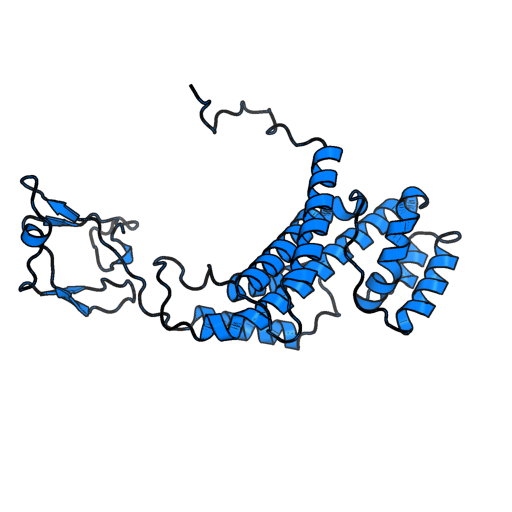70 6.154 -32.980 1.00 95.88 266 SER A N 1
ATOM 2090 C CA . SER A 1 266 ? 31.300 6.176 -33.771 1.00 95.88 266 SER A CA 1
ATOM 2091 C C . SER A 1 266 ? 32.437 5.416 -33.062 1.00 95.88 266 SER A C 1
ATOM 2093 O O . SER A 1 266 ? 32.456 5.359 -31.832 1.00 95.88 266 SER A O 1
ATOM 2095 N N . PRO A 1 267 ? 33.440 4.875 -33.785 1.00 94.75 267 PRO A N 1
ATOM 2096 C CA . PRO A 1 267 ? 34.573 4.168 -33.169 1.00 94.75 267 PRO A CA 1
ATOM 2097 C C . PRO A 1 267 ? 35.423 5.004 -32.194 1.00 94.75 267 PRO A C 1
ATOM 2099 O O . PRO A 1 267 ? 36.236 4.455 -31.456 1.00 94.75 267 PRO A O 1
ATOM 2102 N N . GLU A 1 268 ? 35.264 6.331 -32.200 1.00 95.56 268 GLU A N 1
ATOM 2103 C CA . GLU A 1 268 ? 35.939 7.264 -31.284 1.00 95.56 268 GLU A CA 1
ATOM 2104 C C . GLU A 1 268 ? 35.100 7.591 -30.032 1.00 95.56 268 GLU A C 1
ATOM 2106 O O . GLU A 1 268 ? 35.494 8.424 -29.208 1.00 95.56 268 GLU A O 1
ATOM 2111 N N . THR A 1 269 ? 33.948 6.936 -29.888 1.00 97.19 269 THR A N 1
ATOM 2112 C CA . THR A 1 269 ? 33.003 7.115 -28.787 1.00 97.19 269 THR A CA 1
ATOM 2113 C C . THR A 1 269 ? 33.013 5.887 -27.889 1.00 97.19 269 THR A C 1
ATOM 2115 O O . THR A 1 269 ? 32.915 4.754 -28.355 1.00 97.19 269 THR A O 1
ATOM 2118 N N . ALA A 1 270 ? 33.107 6.111 -26.582 1.00 95.88 270 ALA A N 1
ATOM 2119 C CA . ALA A 1 270 ? 32.961 5.071 -25.574 1.00 95.88 270 ALA A CA 1
ATOM 2120 C C . ALA A 1 270 ? 31.559 5.099 -24.966 1.00 95.88 270 ALA A C 1
ATOM 2122 O O . ALA A 1 270 ? 30.995 6.171 -24.750 1.00 95.88 270 ALA A O 1
ATOM 2123 N N . ILE A 1 271 ? 31.035 3.919 -24.643 1.00 96.50 271 ILE A N 1
ATOM 2124 C CA . ILE A 1 271 ? 29.811 3.745 -23.858 1.00 96.50 271 ILE A CA 1
ATOM 2125 C C . ILE A 1 271 ? 30.225 3.359 -22.437 1.00 96.50 271 ILE A C 1
ATOM 2127 O O . ILE A 1 271 ? 31.118 2.531 -22.256 1.00 96.50 271 ILE A O 1
ATOM 2131 N N . LEU A 1 272 ? 29.606 3.973 -21.430 1.00 96.75 272 LEU A N 1
ATOM 2132 C CA . LEU A 1 272 ? 29.832 3.608 -20.037 1.00 96.75 272 LEU A CA 1
ATOM 2133 C C . LEU A 1 272 ? 29.085 2.318 -19.701 1.00 96.75 272 LEU A C 1
ATOM 2135 O O . LEU A 1 272 ? 27.861 2.257 -19.821 1.00 96.75 272 LEU A O 1
ATOM 2139 N N . VAL A 1 273 ? 29.824 1.312 -19.240 1.00 96.69 273 VAL A N 1
ATOM 2140 C CA . VAL A 1 273 ? 29.298 -0.029 -18.959 1.00 96.69 273 VAL A CA 1
ATOM 2141 C C . VAL A 1 273 ? 29.678 -0.500 -17.558 1.00 96.69 273 VAL A C 1
ATOM 2143 O O . VAL A 1 273 ? 30.685 -0.060 -16.998 1.00 96.69 273 VAL A O 1
ATOM 2146 N N . TRP A 1 274 ? 28.882 -1.408 -17.007 1.00 95.00 274 TRP A N 1
ATOM 2147 C CA . TRP A 1 274 ? 29.120 -2.125 -15.764 1.00 95.00 274 TRP A CA 1
ATOM 2148 C C . TRP A 1 274 ? 28.913 -3.620 -15.984 1.00 95.00 274 TRP A C 1
ATOM 2150 O O . TRP A 1 274 ? 27.844 -4.058 -16.401 1.00 95.00 274 TRP A O 1
ATOM 2160 N N . ASP A 1 275 ? 29.941 -4.400 -15.670 1.00 95.88 275 ASP A N 1
ATOM 2161 C CA . ASP A 1 275 ? 29.890 -5.856 -15.677 1.00 95.88 275 ASP A CA 1
ATOM 2162 C C . ASP A 1 275 ? 29.881 -6.368 -14.227 1.00 95.88 275 ASP A C 1
ATOM 2164 O O . ASP A 1 275 ? 30.945 -6.453 -13.607 1.00 95.88 275 ASP A O 1
ATOM 2168 N N . PRO A 1 276 ? 28.699 -6.643 -13.645 1.00 88.12 276 PRO A N 1
ATOM 2169 C CA . PRO A 1 276 ? 28.598 -7.108 -12.263 1.00 88.12 276 PRO A CA 1
ATOM 2170 C C . PRO A 1 276 ? 29.186 -8.506 -12.049 1.00 88.12 276 PRO A C 1
ATOM 2172 O O . PRO A 1 276 ? 29.511 -8.849 -10.915 1.00 88.12 276 PRO A O 1
ATOM 2175 N N . GLU A 1 277 ? 29.297 -9.312 -13.106 1.00 94.00 277 GLU A N 1
ATOM 2176 C CA . GLU A 1 277 ? 29.744 -10.705 -13.025 1.00 94.00 277 GLU A CA 1
ATOM 2177 C C . GLU A 1 277 ? 31.252 -10.863 -13.269 1.00 94.00 277 GLU A C 1
ATOM 2179 O O . GLU A 1 277 ? 31.775 -11.968 -13.139 1.00 94.00 277 GLU A O 1
ATOM 2184 N N . GLU A 1 278 ? 31.958 -9.774 -13.601 1.00 94.31 278 GLU A N 1
ATOM 2185 C CA . GLU A 1 278 ? 33.385 -9.772 -13.966 1.00 94.31 278 GLU A CA 1
ATOM 2186 C C . GLU A 1 278 ? 33.722 -10.760 -15.106 1.00 94.31 278 GLU A C 1
ATOM 2188 O O . GLU A 1 278 ? 34.832 -11.292 -15.198 1.00 94.31 278 GLU A O 1
ATOM 2193 N N . SER A 1 279 ? 32.755 -11.007 -15.990 1.00 96.31 279 SER A N 1
ATOM 2194 C CA . SER A 1 279 ? 32.876 -11.891 -17.152 1.00 96.31 279 SER A CA 1
ATOM 2195 C C . SER A 1 279 ? 33.773 -11.316 -18.258 1.00 96.31 279 SER A C 1
ATOM 2197 O O . SER A 1 279 ? 34.363 -12.060 -19.042 1.00 96.31 279 SER A O 1
ATOM 2199 N N . GLY A 1 280 ? 33.892 -9.988 -18.320 1.00 96.00 280 GLY A N 1
ATOM 2200 C CA . GLY A 1 280 ? 34.482 -9.246 -19.428 1.00 96.00 280 GLY A CA 1
ATOM 2201 C C . GLY A 1 280 ? 33.544 -9.074 -20.628 1.00 96.00 280 GLY A C 1
ATOM 2202 O O . GLY A 1 280 ? 33.979 -8.535 -21.647 1.00 96.00 280 GLY A O 1
ATOM 2203 N N . GLU A 1 281 ? 32.283 -9.505 -20.528 1.00 96.19 281 GLU A N 1
ATOM 2204 C CA . GLU A 1 281 ? 31.307 -9.484 -21.617 1.00 96.19 281 GLU A CA 1
ATOM 2205 C C . GLU A 1 281 ? 30.136 -8.537 -21.314 1.00 96.19 281 GLU A C 1
ATOM 2207 O O . GLU A 1 281 ? 29.496 -8.599 -20.265 1.00 96.19 281 GLU A O 1
ATOM 2212 N N . ILE A 1 282 ? 29.825 -7.666 -22.278 1.00 95.94 282 ILE A N 1
ATOM 2213 C CA . ILE A 1 282 ? 28.641 -6.801 -22.249 1.00 95.94 282 ILE A CA 1
ATOM 2214 C C . ILE A 1 282 ? 27.679 -7.325 -23.307 1.00 95.94 282 ILE A C 1
ATOM 2216 O O . ILE A 1 282 ? 27.925 -7.166 -24.502 1.00 95.94 282 ILE A O 1
ATOM 2220 N N . THR A 1 283 ? 26.613 -7.983 -22.866 1.00 94.44 283 THR A N 1
ATOM 2221 C CA . THR A 1 283 ? 25.646 -8.677 -23.729 1.00 94.44 283 THR A CA 1
ATOM 2222 C C . THR A 1 283 ? 24.258 -8.050 -23.688 1.00 94.44 283 THR A C 1
ATOM 2224 O O . THR A 1 283 ? 23.468 -8.285 -24.594 1.00 94.44 283 THR A O 1
ATOM 2227 N N . SER A 1 284 ? 23.970 -7.217 -22.684 1.00 92.56 284 SER A N 1
ATOM 2228 C CA . SER A 1 284 ? 22.671 -6.567 -22.519 1.00 92.56 284 SER A CA 1
ATOM 2229 C C . SER A 1 284 ? 22.809 -5.079 -22.231 1.00 92.56 284 SER A C 1
ATOM 2231 O O . SER A 1 284 ? 23.717 -4.629 -21.532 1.00 92.56 284 SER A O 1
ATOM 2233 N N . GLY A 1 285 ? 21.842 -4.303 -22.704 1.00 91.38 285 GLY A N 1
ATOM 2234 C CA . GLY A 1 285 ? 21.687 -2.893 -22.393 1.00 91.38 285 GLY A CA 1
ATOM 2235 C C . GLY A 1 285 ? 21.545 -2.630 -20.888 1.00 91.38 285 GLY A C 1
ATOM 2236 O O . GLY A 1 285 ? 21.925 -1.563 -20.418 1.00 91.38 285 GLY A O 1
ATOM 2237 N N . ARG A 1 286 ? 21.096 -3.619 -20.098 1.00 88.44 286 ARG A N 1
ATOM 2238 C CA . ARG A 1 286 ? 21.045 -3.542 -18.621 1.00 88.44 286 ARG A CA 1
ATOM 2239 C C . ARG A 1 286 ? 22.419 -3.376 -17.966 1.00 88.44 286 ARG A C 1
ATOM 2241 O O . ARG A 1 286 ? 22.497 -2.973 -16.811 1.00 88.44 286 ARG A O 1
ATOM 2248 N N . GLN A 1 287 ? 23.486 -3.698 -18.694 1.00 93.50 287 GLN A N 1
ATOM 2249 C CA . GLN A 1 287 ? 24.871 -3.488 -18.278 1.00 93.50 287 GLN A CA 1
ATOM 2250 C C . GLN A 1 287 ? 25.397 -2.102 -18.689 1.00 93.50 287 GLN A C 1
ATOM 2252 O O . GLN A 1 287 ? 26.552 -1.779 -18.426 1.00 93.50 287 GLN A O 1
ATOM 2257 N N . LEU A 1 288 ? 24.596 -1.266 -19.351 1.00 93.94 288 LEU A N 1
ATOM 2258 C CA . LEU A 1 288 ? 24.953 0.114 -19.676 1.00 93.94 288 LEU A CA 1
ATOM 2259 C C . LEU A 1 288 ? 24.465 1.040 -18.561 1.00 93.94 288 LEU A C 1
ATOM 2261 O O . LEU A 1 288 ? 23.399 0.833 -17.986 1.00 93.94 288 LEU A O 1
ATOM 2265 N N . PHE A 1 289 ? 25.222 2.095 -18.269 1.00 88.75 289 PHE A N 1
ATOM 2266 C CA . PHE A 1 289 ? 24.718 3.154 -17.394 1.00 88.75 289 PHE A CA 1
ATOM 2267 C C . PHE A 1 289 ? 23.760 4.058 -18.168 1.00 88.75 289 PHE A C 1
ATOM 2269 O O . P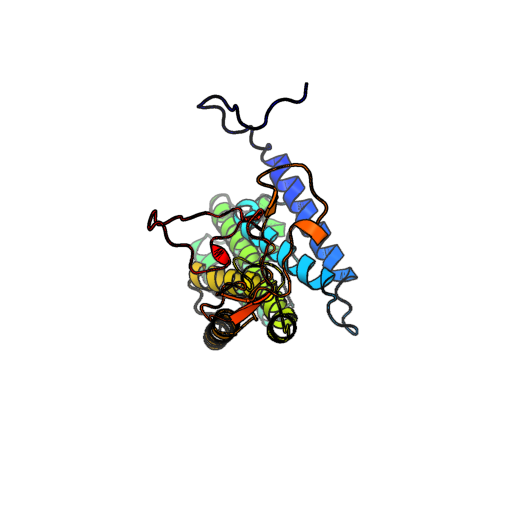HE A 1 289 ? 24.141 4.552 -19.234 1.00 88.75 289 PHE A O 1
ATOM 2276 N N . GLY A 1 290 ? 22.571 4.317 -17.615 1.00 75.69 290 GLY A N 1
ATOM 2277 C CA . GLY A 1 290 ? 21.549 5.133 -18.268 1.00 75.69 290 GLY A CA 1
ATOM 2278 C C . GLY A 1 290 ? 20.248 5.247 -17.509 1.00 75.69 290 GLY A C 1
ATOM 2279 O O . GLY A 1 290 ? 19.891 4.271 -16.817 1.00 75.69 290 GLY A O 1
#

pLDDT: mean 86.47, std 12.86, range [32.88, 98.0]

Secondary structure (DSSP, 8-state):
-PPPTT-PPTT----PPPHHHHHHHHHHHHHHHHHHHHHH--TTT---HHHHHHHHHHHHHHHHHGGGGGG-S--PPP-S--HHHHHHHHHHHHHHHH--HHHHHHHHTT-HHHHHHHHHHHHHHGGGS-HHHHHHHHHHHHHHHHHHHHHHHHHHHHHHHHHHHH-S--S-SS-TTTT-HHHHHHHHHHHHHHHTT-TTS-HHHHHHHHHHHHHHHHS----------EEESSS---HHHHEEEEEEEEEBTTSSS--EEEEEE-TTEEEPB--TT--S---BGGGB--